Protein AF-A0AAN6FNF8-F1 (afdb_monomer_lite)

InterPro domains:
  IPR001138 Zn(2)Cys(6) fungal-type DNA-binding domain [PF00172] (5-30)
  IPR001138 Zn(2)Cys(6) fungal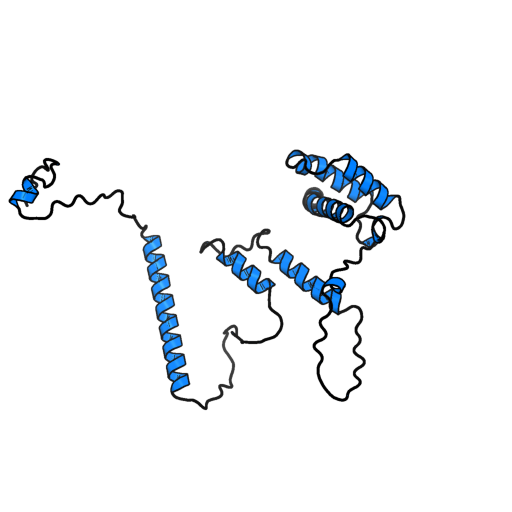-type DNA-binding domain [cd00067] (5-25)
  IPR036864 Zn(2)-C6 fungal-type DNA-binding domain superfamily [G3DSA:4.10.240.10] (4-72)

Organism: NCBI:txid329885

Structure (mmCIF, N/CA/C/O backbone):
data_AF-A0AAN6FNF8-F1
#
_entry.id   AF-A0AAN6FNF8-F1
#
loop_
_atom_site.group_PDB
_atom_site.id
_atom_site.type_symbol
_atom_site.label_atom_id
_atom_site.label_alt_id
_atom_site.label_comp_id
_atom_site.label_asym_id
_atom_site.label_entity_id
_atom_site.label_seq_id
_atom_site.pdbx_PDB_ins_code
_atom_site.Cartn_x
_atom_site.Cartn_y
_atom_site.Cartn_z
_atom_site.occupancy
_atom_site.B_iso_or_equiv
_atom_site.auth_seq_id
_atom_site.auth_comp_id
_atom_site.auth_asym_id
_atom_site.auth_atom_id
_atom_site.pdbx_PDB_model_num
ATOM 1 N N . MET A 1 1 ? -51.406 13.132 50.125 1.00 43.19 1 MET A N 1
ATOM 2 C CA . MET A 1 1 ? -50.358 14.121 49.795 1.00 43.19 1 MET A CA 1
ATOM 3 C C . MET A 1 1 ? -50.959 15.136 48.836 1.00 43.19 1 MET A C 1
ATOM 5 O O . MET A 1 1 ? -51.389 14.748 47.759 1.00 43.19 1 MET A O 1
ATOM 9 N N . LEU A 1 2 ? -51.102 16.390 49.269 1.00 46.59 2 LEU A N 1
ATOM 10 C CA . LEU A 1 2 ? -51.690 17.471 48.473 1.00 46.59 2 LEU A CA 1
ATOM 11 C C . LEU A 1 2 ? -50.734 17.831 47.329 1.00 46.59 2 LEU A C 1
ATOM 13 O O . LEU A 1 2 ? -49.692 18.436 47.562 1.00 46.59 2 LEU A O 1
ATOM 17 N N . ALA A 1 3 ? -51.076 17.451 46.098 1.00 53.19 3 ALA A N 1
ATOM 18 C CA . ALA A 1 3 ? -50.381 17.914 44.903 1.00 53.19 3 ALA A CA 1
ATOM 19 C C . ALA A 1 3 ? -50.733 19.393 44.663 1.00 53.19 3 ALA A C 1
ATOM 21 O O . ALA A 1 3 ? -51.650 19.722 43.910 1.00 53.19 3 ALA A O 1
ATOM 22 N N . GLY A 1 4 ? -50.045 20.293 45.371 1.00 66.81 4 GLY A N 1
ATOM 23 C CA . GLY A 1 4 ? -50.115 21.728 45.118 1.00 66.81 4 GLY A CA 1
ATOM 24 C C . GLY A 1 4 ? -49.615 22.032 43.706 1.00 66.81 4 GLY A C 1
ATOM 25 O O . GLY A 1 4 ? -48.577 21.524 43.283 1.00 66.81 4 GLY A O 1
ATOM 26 N N . LYS A 1 5 ? -50.365 22.838 42.949 1.00 75.06 5 LYS A N 1
ATOM 27 C CA . LYS A 1 5 ? -49.932 23.315 41.628 1.00 75.06 5 LYS A CA 1
ATOM 28 C C . LYS A 1 5 ? -48.663 24.155 41.796 1.00 75.06 5 LYS A C 1
ATOM 30 O O . LYS A 1 5 ? -48.636 25.068 42.617 1.00 75.06 5 LYS A O 1
ATOM 35 N N . CYS A 1 6 ? -47.621 23.839 41.027 1.00 83.69 6 CYS A N 1
ATOM 36 C CA . CYS A 1 6 ? -46.383 24.610 41.033 1.00 83.69 6 CYS A CA 1
ATOM 37 C C . CYS A 1 6 ? -46.581 25.929 40.271 1.00 83.69 6 CYS A C 1
ATOM 39 O O . CYS A 1 6 ? -46.940 25.923 39.094 1.00 83.69 6 CYS A O 1
ATOM 41 N N . ASP A 1 7 ? -46.325 27.044 40.949 1.00 85.31 7 ASP A N 1
ATOM 42 C CA . ASP A 1 7 ? -46.409 28.424 40.459 1.00 85.31 7 ASP A CA 1
ATOM 43 C C . ASP A 1 7 ? -45.142 28.891 39.717 1.00 85.31 7 ASP A C 1
ATOM 45 O O . ASP A 1 7 ? -45.102 30.008 39.212 1.00 85.31 7 ASP A O 1
ATOM 49 N N . LYS A 1 8 ? -44.131 28.018 39.586 1.00 79.25 8 LYS A N 1
ATOM 50 C CA . LYS A 1 8 ? -42.881 28.222 38.821 1.00 79.25 8 LYS A CA 1
ATOM 51 C C . LYS A 1 8 ? -42.008 29.409 39.270 1.00 79.25 8 LYS A C 1
ATOM 53 O O . LYS A 1 8 ? -41.027 29.715 38.597 1.00 79.25 8 LYS A O 1
ATOM 58 N N . LEU A 1 9 ? -42.318 30.039 40.400 1.00 80.56 9 LEU A N 1
ATOM 59 C CA . LEU A 1 9 ? -41.445 31.008 41.068 1.00 80.56 9 LEU A CA 1
ATOM 60 C C . LEU A 1 9 ? -40.325 30.274 41.833 1.00 80.56 9 LEU A C 1
ATOM 62 O O . LEU A 1 9 ? -40.459 29.083 42.127 1.00 80.56 9 LEU A O 1
ATOM 66 N N . GLN A 1 10 ? -39.211 30.955 42.132 1.00 79.62 10 GLN A N 1
ATOM 67 C CA . GLN A 1 10 ? -38.105 30.388 42.917 1.00 79.62 10 GLN A CA 1
ATOM 68 C C . GLN A 1 10 ? -37.884 31.162 44.230 1.00 79.62 10 GLN A C 1
ATOM 70 O O . GLN A 1 10 ? -37.436 32.308 44.162 1.00 79.62 10 GLN A O 1
ATOM 75 N N . PRO A 1 11 ? -38.144 30.547 45.408 1.00 81.88 11 PRO A N 1
ATOM 76 C CA . PRO A 1 11 ? -38.788 29.241 45.618 1.00 81.88 11 PRO A CA 1
ATOM 77 C C . PRO A 1 11 ? -40.288 29.262 45.272 1.00 81.88 11 PRO A C 1
ATOM 79 O O . PRO A 1 11 ? -40.934 30.305 45.290 1.00 81.88 11 PRO A O 1
ATOM 82 N N . CYS A 1 12 ? -40.851 28.096 44.953 1.00 88.50 12 CYS A N 1
ATOM 83 C CA . CYS A 1 12 ? -42.275 27.967 44.652 1.00 88.50 12 CYS A CA 1
ATOM 84 C C . CYS A 1 12 ? -43.113 28.227 45.917 1.00 88.50 12 CYS A C 1
ATOM 86 O O . CYS A 1 12 ? -42.728 27.778 46.999 1.00 88.50 12 CYS A O 1
ATOM 88 N N . GLY A 1 13 ? -44.283 28.868 45.825 1.00 84.81 13 GLY A N 1
ATOM 89 C CA . GLY A 1 13 ? -45.075 29.241 47.008 1.00 84.81 13 GLY A CA 1
ATOM 90 C C . GLY A 1 13 ? -45.604 28.048 47.818 1.00 84.81 13 GLY A C 1
ATOM 91 O O . GLY A 1 13 ? -46.003 28.193 48.973 1.00 84.81 13 GLY A O 1
ATOM 92 N N . SER A 1 14 ? -45.621 26.851 47.225 1.00 85.75 14 SER A N 1
ATOM 93 C CA . SER A 1 14 ? -45.910 25.596 47.941 1.00 85.75 14 SER A CA 1
ATOM 94 C C . SER A 1 14 ? -44.687 25.064 48.698 1.00 85.75 14 SER A C 1
ATOM 96 O O . SER A 1 14 ? -44.829 24.525 49.790 1.00 85.75 14 SER A O 1
ATOM 98 N N . CYS A 1 15 ? -43.496 25.230 48.124 1.00 89.38 15 CYS A N 1
ATOM 99 C CA . CYS A 1 15 ? -42.217 24.788 48.667 1.00 89.38 15 CYS A CA 1
ATOM 100 C C . CYS A 1 15 ? -41.814 25.654 49.868 1.00 89.38 15 CYS A C 1
ATOM 102 O O . CYS A 1 15 ? -41.390 25.131 50.895 1.00 89.38 15 CYS A O 1
ATOM 104 N N . ASP A 1 16 ? -42.039 26.965 49.746 1.00 86.62 16 ASP A N 1
ATOM 105 C CA . ASP A 1 16 ? -41.784 27.962 50.786 1.00 86.62 16 ASP A CA 1
ATOM 106 C C . ASP A 1 16 ? -42.668 27.730 52.023 1.00 86.62 16 ASP A C 1
ATOM 108 O O . ASP A 1 16 ? -42.175 27.572 53.136 1.00 86.62 16 ASP A O 1
ATOM 112 N N . ARG A 1 17 ? -43.981 27.539 51.819 1.00 85.88 17 ARG A N 1
ATOM 113 C CA . ARG A 1 17 ? -44.924 27.199 52.903 1.00 85.88 17 ARG A CA 1
ATOM 114 C C . ARG A 1 17 ? -44.636 25.860 53.580 1.00 85.88 17 ARG A C 1
ATOM 116 O O . ARG A 1 17 ? -44.995 25.680 54.739 1.00 85.88 17 ARG A O 1
ATOM 123 N N . ALA A 1 18 ? -44.032 24.921 52.859 1.00 85.56 18 ALA A N 1
ATOM 124 C CA . ALA A 1 18 ? -43.646 23.620 53.392 1.00 85.56 18 ALA A CA 1
ATOM 125 C C . ALA A 1 18 ? -42.244 23.622 54.033 1.00 85.56 18 ALA A C 1
ATOM 127 O O . ALA A 1 18 ? -41.853 22.605 54.600 1.00 85.56 18 ALA A O 1
ATOM 128 N N . GLY A 1 19 ? -41.490 24.726 53.948 1.00 85.81 19 GLY A N 1
ATOM 129 C CA . GLY A 1 19 ? -40.134 24.831 54.493 1.00 85.81 19 GLY A CA 1
ATOM 130 C C . GLY A 1 19 ? -39.127 23.863 53.859 1.00 85.81 19 GLY A C 1
ATOM 131 O O . GLY A 1 19 ? -38.132 23.518 54.493 1.00 85.81 19 GLY A O 1
ATOM 132 N N . VAL A 1 20 ? -39.383 23.388 52.634 1.00 85.88 20 VAL A N 1
ATOM 133 C CA . VAL A 1 20 ? -38.522 22.427 51.922 1.00 85.88 20 VAL A CA 1
ATOM 134 C C . VAL A 1 20 ? -37.775 23.101 50.767 1.00 85.88 20 VAL A C 1
ATOM 136 O O . VAL A 1 20 ? -38.319 23.998 50.118 1.00 85.88 20 VAL A O 1
ATOM 139 N N . PRO A 1 21 ? -36.539 22.668 50.453 1.00 83.06 21 PRO A N 1
ATOM 140 C CA . PRO A 1 21 ? -35.771 23.251 49.359 1.00 83.06 21 PRO A CA 1
ATOM 141 C C . PRO A 1 21 ? -36.458 23.011 48.003 1.00 83.06 21 PRO A C 1
ATOM 143 O O . PRO A 1 21 ? -36.720 21.877 47.601 1.00 83.06 21 PRO A O 1
ATOM 146 N N . CYS A 1 22 ? -36.730 24.099 47.277 1.00 85.56 22 CYS A N 1
ATOM 147 C CA . CYS A 1 22 ? -37.369 24.085 45.960 1.00 85.56 22 CYS A CA 1
ATOM 148 C C . CYS A 1 22 ? -36.353 23.750 44.851 1.00 85.56 22 CYS A C 1
ATOM 150 O O 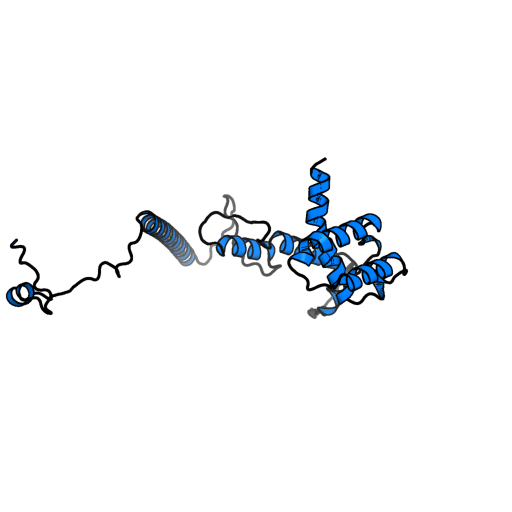. CYS A 1 22 ? -35.898 24.635 44.125 1.00 85.56 22 CYS A O 1
ATOM 152 N N . ILE A 1 23 ? -35.982 22.474 44.718 1.00 82.88 23 ILE A N 1
ATOM 153 C CA . ILE A 1 23 ? -35.000 22.018 43.723 1.00 82.88 23 ILE A CA 1
ATOM 154 C C . ILE A 1 23 ? -35.718 21.512 42.470 1.00 82.88 23 ILE A C 1
ATOM 156 O O . ILE A 1 23 ? -36.399 20.489 42.494 1.00 82.88 23 ILE A O 1
ATOM 160 N N . TYR A 1 24 ? -35.516 22.205 41.351 1.00 75.06 24 TYR A N 1
ATOM 161 C CA . TYR A 1 24 ? -35.841 21.672 40.031 1.00 75.06 24 TYR A CA 1
ATOM 162 C C . TYR A 1 24 ? -34.686 20.786 39.562 1.00 75.06 24 TYR A C 1
ATOM 164 O O . TYR A 1 24 ? -33.648 21.294 39.137 1.00 75.06 24 TYR A O 1
ATOM 172 N N . THR A 1 25 ? -34.846 19.463 39.640 1.00 71.75 25 THR A N 1
ATOM 173 C CA . THR A 1 25 ? -33.912 18.557 38.969 1.00 71.75 25 THR A CA 1
ATOM 174 C C . THR A 1 25 ? -34.166 18.626 37.469 1.00 71.75 25 THR A C 1
ATOM 176 O O . THR A 1 25 ? -35.241 18.293 36.962 1.00 71.75 25 THR A O 1
ATOM 179 N N . ASP A 1 26 ? -33.172 19.119 36.738 1.00 68.69 26 ASP A N 1
ATOM 180 C CA . ASP A 1 26 ? -33.198 19.111 35.287 1.00 68.69 26 ASP A CA 1
ATOM 181 C C . ASP A 1 26 ? -33.015 17.667 34.800 1.00 68.69 26 ASP A C 1
ATOM 183 O O . ASP A 1 26 ? -31.899 17.181 34.612 1.00 68.69 26 ASP A O 1
ATOM 187 N N . ARG A 1 27 ? -34.137 16.965 34.602 1.00 61.59 27 ARG A N 1
ATOM 188 C CA . ARG A 1 27 ? -34.175 15.585 34.090 1.00 61.59 27 ARG A CA 1
ATOM 189 C C . ARG A 1 27 ? -33.533 15.426 32.708 1.00 61.59 27 ARG A C 1
ATOM 191 O O . ARG A 1 27 ? -33.334 14.294 32.272 1.00 61.59 27 ARG A O 1
ATOM 198 N N . THR A 1 28 ? -33.223 16.520 32.004 1.00 62.66 28 THR A N 1
ATOM 199 C CA . THR A 1 28 ? -32.477 16.474 30.737 1.00 62.66 28 THR A CA 1
ATOM 200 C C . THR A 1 28 ? -30.961 16.399 30.945 1.00 62.66 28 THR A C 1
ATOM 202 O O . THR A 1 28 ? -30.254 15.926 30.058 1.00 62.66 28 THR A O 1
ATOM 205 N N . LYS A 1 29 ? -30.459 16.786 32.128 1.00 63.00 29 LYS A N 1
ATOM 206 C CA . LYS A 1 29 ? -29.037 16.691 32.509 1.00 63.00 29 LYS A CA 1
ATOM 207 C C . LYS A 1 29 ? -28.680 15.390 33.229 1.00 63.00 29 LYS A C 1
ATOM 209 O O . LYS A 1 29 ? -27.498 15.073 33.361 1.00 63.00 29 LYS A O 1
ATOM 214 N N . GLU A 1 30 ? -29.670 14.620 33.676 1.00 62.31 30 GLU A N 1
ATOM 215 C CA . GLU A 1 30 ? -29.449 13.282 34.226 1.00 62.31 30 GLU A CA 1
ATOM 216 C C . GLU A 1 30 ? -29.015 12.328 33.103 1.00 62.31 30 GLU A C 1
ATOM 218 O O . GLU A 1 30 ? -29.780 12.019 32.185 1.00 62.31 30 GLU A O 1
ATOM 223 N N . ARG A 1 31 ? -27.764 11.851 33.161 1.00 64.50 31 ARG A N 1
ATOM 224 C CA . ARG A 1 31 ? -27.273 10.814 32.246 1.00 64.50 31 ARG A CA 1
ATOM 225 C C . ARG A 1 31 ? -28.098 9.545 32.451 1.00 64.50 31 ARG A C 1
ATOM 227 O O . ARG A 1 31 ? -27.935 8.845 33.446 1.00 64.50 31 ARG A O 1
ATOM 234 N N . LYS A 1 32 ? -28.971 9.239 31.493 1.00 73.44 32 LYS A N 1
ATOM 235 C CA . LYS A 1 32 ? -29.696 7.967 31.450 1.00 73.44 32 LYS A CA 1
ATOM 236 C C . LYS A 1 32 ? -28.722 6.872 31.024 1.00 73.44 32 LYS A C 1
ATOM 238 O O . LYS A 1 32 ? -28.346 6.793 29.858 1.00 73.44 32 LYS A O 1
ATOM 243 N N . TYR A 1 33 ? -28.284 6.056 31.976 1.00 77.00 33 TYR A N 1
ATOM 244 C CA . TYR A 1 33 ? -27.507 4.858 31.679 1.00 77.00 33 TYR A CA 1
ATOM 245 C C . TYR A 1 33 ? -28.462 3.722 31.309 1.00 77.00 33 TYR A C 1
ATOM 247 O O . TYR A 1 33 ? -29.413 3.444 32.036 1.00 77.00 33 TYR A O 1
ATOM 255 N N . ASN A 1 34 ? -28.219 3.072 30.170 1.00 81.50 34 ASN A N 1
ATOM 256 C CA . ASN A 1 34 ? -28.980 1.889 29.770 1.00 81.50 34 ASN A CA 1
ATOM 257 C C . ASN A 1 34 ? -28.677 0.718 30.716 1.00 81.50 34 ASN A C 1
ATOM 259 O O . ASN A 1 34 ? -27.535 0.573 31.159 1.00 81.50 34 ASN A O 1
ATOM 263 N N . ALA A 1 35 ? -29.671 -0.137 30.970 1.00 82.25 35 ALA A N 1
ATOM 264 C CA . ALA A 1 35 ? -29.539 -1.308 31.841 1.00 82.25 35 ALA A CA 1
ATOM 265 C C . ALA A 1 35 ? -28.337 -2.189 31.452 1.00 82.25 35 ALA A C 1
ATOM 267 O O . ALA A 1 35 ? -27.519 -2.517 32.306 1.00 82.25 35 ALA A O 1
ATOM 268 N N . ASP A 1 36 ? -28.128 -2.428 30.154 1.00 80.50 36 ASP A N 1
ATOM 269 C CA . ASP A 1 36 ? -26.988 -3.206 29.655 1.00 80.50 36 ASP A CA 1
ATOM 270 C C . ASP A 1 36 ? -25.627 -2.588 30.013 1.00 80.50 36 ASP A C 1
ATOM 272 O O . ASP A 1 36 ? -24.627 -3.290 30.151 1.00 80.50 36 ASP A O 1
ATOM 276 N N . HIS A 1 37 ? -25.540 -1.255 30.106 1.00 82.69 37 HIS A N 1
ATOM 277 C CA . HIS A 1 37 ? -24.300 -0.584 30.497 1.00 82.69 37 HIS A CA 1
ATOM 278 C C . HIS A 1 37 ? -24.005 -0.807 31.979 1.00 82.69 37 HIS A C 1
ATOM 280 O O . HIS A 1 37 ? -22.857 -1.074 32.333 1.00 82.69 37 HIS A O 1
ATOM 286 N N . VAL A 1 38 ? -25.039 -0.749 32.820 1.00 89.69 38 VAL A N 1
ATOM 287 C CA . VAL A 1 38 ? -24.929 -1.033 34.253 1.00 89.69 38 VAL A CA 1
ATOM 288 C C . VAL A 1 38 ? -24.545 -2.496 34.470 1.00 89.69 38 VAL A C 1
ATOM 290 O O . VAL A 1 38 ? -23.568 -2.764 35.161 1.00 89.69 38 VAL A O 1
ATOM 293 N N . GLU A 1 39 ? -25.199 -3.434 33.783 1.00 90.00 39 GLU A N 1
ATOM 294 C CA . GLU A 1 39 ? -24.885 -4.865 33.875 1.00 90.00 39 GLU A CA 1
ATOM 295 C C . GLU A 1 39 ? -23.438 -5.173 33.448 1.00 90.00 39 GLU A C 1
ATOM 297 O O . GLU A 1 39 ? -22.723 -5.933 34.110 1.00 90.00 39 GLU A O 1
ATOM 302 N N . ARG A 1 40 ? -22.950 -4.536 32.372 1.00 89.50 40 ARG A N 1
ATOM 303 C CA . ARG A 1 40 ? -21.543 -4.662 31.955 1.00 89.50 40 ARG A CA 1
ATOM 304 C C . ARG A 1 40 ? -20.578 -4.138 33.015 1.00 89.50 40 ARG A C 1
ATOM 306 O O . ARG A 1 40 ? -19.558 -4.782 33.270 1.00 89.50 40 ARG A O 1
ATOM 313 N N . LEU A 1 41 ? -20.875 -2.991 33.624 1.00 89.62 41 LEU A N 1
ATOM 314 C CA . LEU A 1 41 ? -20.047 -2.431 34.693 1.00 89.62 41 LEU A CA 1
ATOM 315 C C . LEU A 1 41 ? -20.031 -3.348 35.919 1.00 89.62 41 LEU A C 1
ATOM 317 O O . LEU A 1 41 ? -18.953 -3.650 36.427 1.00 89.62 41 LEU A O 1
ATOM 321 N N . GLU A 1 42 ? -21.183 -3.868 36.336 1.00 94.19 42 GLU A N 1
ATOM 322 C CA . GLU A 1 42 ? -21.276 -4.821 37.445 1.00 94.19 42 GLU A CA 1
ATOM 323 C C . GLU A 1 42 ? -20.466 -6.093 37.180 1.00 94.19 42 GLU A C 1
ATOM 325 O O . GLU A 1 42 ? -19.715 -6.551 38.044 1.00 94.19 42 GLU A O 1
ATOM 330 N N . LYS A 1 43 ? -20.549 -6.650 35.966 1.00 91.88 43 LYS A N 1
ATOM 331 C CA . LYS A 1 43 ? -19.768 -7.833 35.583 1.00 91.88 43 LYS A CA 1
ATOM 332 C C . LYS A 1 43 ? -18.263 -7.566 35.643 1.00 91.88 43 LYS A C 1
ATOM 334 O O . LYS A 1 43 ? -17.508 -8.410 36.130 1.00 91.88 43 LYS A O 1
ATOM 339 N N . ARG A 1 44 ? -17.823 -6.393 35.176 1.00 90.81 44 ARG A N 1
ATOM 340 C CA . ARG A 1 44 ? -16.414 -5.975 35.230 1.00 90.81 44 ARG A CA 1
ATOM 341 C C . ARG A 1 44 ? -15.928 -5.791 36.662 1.00 90.81 44 ARG A C 1
ATOM 343 O O . ARG A 1 44 ? -14.821 -6.226 36.966 1.00 90.81 44 ARG A O 1
ATOM 350 N N . ILE A 1 45 ? -16.749 -5.203 37.532 1.00 95.38 45 ILE A N 1
ATOM 351 C CA . ILE A 1 45 ? -16.435 -5.045 38.957 1.00 95.38 45 ILE A CA 1
ATOM 352 C C . ILE A 1 45 ? -16.258 -6.418 39.607 1.00 95.38 45 ILE A C 1
ATOM 354 O O . ILE A 1 45 ? -15.196 -6.676 40.166 1.00 95.38 45 ILE A O 1
ATOM 358 N N . ARG A 1 46 ? -17.205 -7.347 39.416 1.00 92.94 46 ARG A N 1
ATOM 359 C CA . ARG A 1 46 ? -17.091 -8.717 39.955 1.00 92.94 46 ARG A CA 1
ATOM 360 C C . ARG A 1 46 ? -15.815 -9.420 39.490 1.00 92.94 46 ARG A C 1
ATOM 362 O O . ARG A 1 46 ? -15.147 -10.088 40.276 1.00 92.94 46 ARG A O 1
ATOM 369 N N . GLN A 1 47 ? -15.448 -9.266 38.217 1.00 91.06 47 GLN A N 1
ATOM 370 C CA . GLN A 1 47 ? -14.224 -9.864 37.686 1.00 91.06 47 GLN A CA 1
ATOM 371 C C . GLN A 1 47 ? -12.959 -9.220 38.274 1.00 91.06 47 GLN A C 1
ATOM 373 O O . GLN A 1 47 ? -11.995 -9.926 38.573 1.00 91.06 47 GLN A O 1
ATOM 378 N N . ALA A 1 48 ? -12.948 -7.896 38.438 1.00 89.94 48 ALA A N 1
ATOM 379 C CA . ALA A 1 48 ? -11.826 -7.174 39.028 1.00 89.94 48 ALA A CA 1
ATOM 380 C C . ALA A 1 48 ? -11.647 -7.526 40.512 1.00 89.94 48 ALA A C 1
ATOM 382 O O . ALA A 1 48 ? -10.530 -7.799 40.943 1.00 89.94 48 ALA A O 1
ATOM 383 N N . GLU A 1 49 ? -12.739 -7.603 41.271 1.00 94.50 49 GLU A N 1
ATOM 384 C CA . GLU A 1 49 ? -12.738 -8.016 42.676 1.00 94.50 49 GLU A CA 1
ATOM 385 C C . GLU A 1 49 ? -12.242 -9.456 42.841 1.00 94.50 49 GLU A C 1
ATOM 387 O O . GLU A 1 49 ? -11.407 -9.720 43.706 1.00 94.50 49 GLU A O 1
ATOM 392 N N . ALA A 1 50 ? -12.667 -10.375 41.968 1.00 91.50 50 ALA A N 1
ATOM 393 C CA . ALA A 1 50 ? -12.186 -11.755 41.979 1.00 91.50 50 ALA A CA 1
ATOM 394 C C . ALA A 1 50 ? -10.670 -11.848 41.728 1.00 91.50 50 ALA A C 1
ATOM 396 O O . ALA A 1 50 ? -9.978 -12.580 42.435 1.00 91.50 50 ALA A O 1
ATOM 397 N N . ARG A 1 51 ? -10.140 -11.075 40.767 1.00 89.44 51 ARG A N 1
ATOM 398 C CA . ARG A 1 51 ? -8.692 -11.017 40.494 1.00 89.44 51 ARG A CA 1
ATOM 399 C C . ARG A 1 51 ? -7.909 -10.370 41.632 1.00 89.44 51 ARG A C 1
ATOM 401 O O . ARG A 1 51 ? -6.846 -10.861 41.996 1.00 89.44 51 ARG A O 1
ATOM 408 N N . ASN A 1 52 ? -8.422 -9.286 42.210 1.00 91.62 52 ASN A N 1
ATOM 409 C CA . ASN A 1 52 ? -7.784 -8.654 43.364 1.00 91.62 52 ASN A CA 1
ATOM 410 C C . ASN A 1 52 ? -7.725 -9.613 44.549 1.00 91.62 52 ASN A C 1
ATOM 412 O O . ASN A 1 52 ? -6.692 -9.697 45.207 1.00 91.62 52 ASN A O 1
ATOM 416 N N . LYS A 1 53 ? -8.794 -10.379 44.786 1.00 92.75 53 LYS A N 1
ATOM 417 C CA . LYS A 1 53 ? -8.812 -11.403 45.828 1.00 92.75 53 LYS A CA 1
ATOM 418 C C . LYS A 1 53 ? -7.785 -12.504 45.556 1.00 92.75 53 LYS A C 1
ATOM 420 O O . LYS A 1 53 ? -6.990 -12.804 46.437 1.00 92.75 53 LYS A O 1
ATOM 425 N N . SER A 1 54 ? -7.729 -13.043 44.336 1.00 87.62 54 SER A N 1
ATOM 426 C CA . SER A 1 54 ? -6.763 -14.100 44.007 1.00 87.62 54 SER A CA 1
ATOM 427 C C . SER A 1 54 ? -5.312 -13.635 44.138 1.00 87.62 54 SER A C 1
ATOM 429 O O . SER A 1 54 ? -4.483 -14.368 44.671 1.00 87.62 54 SER A O 1
ATOM 431 N N . LEU A 1 55 ? -5.012 -12.409 43.696 1.00 87.69 55 LEU A N 1
ATOM 432 C CA . LEU A 1 55 ? -3.681 -11.814 43.830 1.00 87.69 55 LEU A CA 1
ATOM 433 C C . LEU A 1 55 ? -3.342 -11.515 45.295 1.00 87.69 55 LEU A C 1
ATOM 435 O O . LEU A 1 55 ? -2.216 -11.755 45.719 1.00 87.69 55 LEU A O 1
ATOM 439 N N . ALA A 1 56 ? -4.300 -11.040 46.093 1.00 89.94 56 ALA A N 1
ATOM 440 C CA . ALA A 1 56 ? -4.103 -10.839 47.527 1.00 89.94 56 ALA A CA 1
ATOM 441 C C . ALA A 1 56 ? -3.825 -12.164 48.259 1.00 89.94 56 ALA A C 1
ATOM 443 O O . ALA A 1 56 ? -2.951 -12.210 49.130 1.00 89.94 56 ALA A O 1
ATOM 444 N N . ASP A 1 57 ? -4.499 -13.248 47.869 1.00 85.75 57 ASP A N 1
ATOM 445 C CA . ASP A 1 57 ? -4.273 -14.594 48.404 1.00 85.75 57 ASP A CA 1
ATOM 446 C C . ASP A 1 57 ? -2.911 -15.160 47.962 1.00 85.75 57 ASP A C 1
ATOM 448 O O . ASP A 1 57 ? -2.236 -15.860 48.716 1.00 85.75 57 ASP A O 1
ATOM 452 N N . GLU A 1 58 ? -2.470 -14.871 46.737 1.00 83.12 58 GLU A N 1
ATOM 453 C CA . GLU A 1 58 ? -1.146 -15.244 46.225 1.00 83.12 58 GLU A CA 1
ATOM 454 C C . GLU A 1 58 ? -0.020 -14.478 46.931 1.00 83.12 58 GLU A C 1
ATOM 456 O O . GLU A 1 58 ? 0.926 -15.090 47.423 1.00 83.12 58 GLU A O 1
ATOM 461 N N . VAL A 1 59 ? -0.161 -13.159 47.085 1.00 87.12 59 VAL A N 1
ATOM 462 C CA . VAL A 1 59 ? 0.798 -12.314 47.815 1.00 87.12 59 VAL A CA 1
ATOM 463 C C . VAL A 1 59 ? 0.869 -12.710 49.289 1.00 87.12 59 VAL A C 1
ATOM 465 O O . VAL A 1 59 ? 1.962 -12.769 49.851 1.00 87.12 59 VAL A O 1
ATOM 468 N N . SER A 1 60 ? -0.264 -13.023 49.923 1.00 84.50 60 SER A N 1
ATOM 469 C CA . SER A 1 60 ? -0.292 -13.517 51.307 1.00 84.50 60 SER A CA 1
ATOM 470 C C . SER A 1 60 ? 0.444 -14.852 51.449 1.00 84.50 60 SER A C 1
ATOM 472 O O . SER A 1 60 ? 1.225 -15.022 52.382 1.00 84.50 60 SER A O 1
ATOM 474 N N . ARG A 1 61 ? 0.264 -15.776 50.495 1.00 79.38 61 ARG A N 1
ATOM 475 C CA . ARG A 1 61 ? 0.974 -17.067 50.473 1.00 79.38 61 ARG A CA 1
ATOM 476 C C . ARG A 1 61 ? 2.475 -16.909 50.234 1.00 79.38 61 ARG A C 1
ATOM 478 O O . ARG A 1 61 ? 3.257 -17.548 50.929 1.00 79.38 61 ARG A O 1
ATOM 485 N N . ALA A 1 62 ? 2.879 -16.028 49.319 1.00 74.25 62 ALA A N 1
ATOM 486 C CA . ALA A 1 62 ? 4.288 -15.735 49.056 1.00 74.25 62 ALA A CA 1
ATOM 487 C C . ALA A 1 62 ? 4.976 -15.063 50.257 1.00 74.25 62 ALA A C 1
ATOM 489 O O . ALA A 1 62 ? 6.119 -15.372 50.575 1.00 74.25 62 ALA A O 1
ATOM 490 N N . ARG A 1 63 ? 4.270 -14.181 50.977 1.00 77.94 63 ARG A N 1
ATOM 491 C CA . ARG A 1 63 ? 4.784 -13.555 52.208 1.00 77.94 63 ARG A CA 1
ATOM 492 C C . ARG A 1 63 ? 4.896 -14.528 53.380 1.00 77.94 63 ARG A C 1
ATOM 494 O O . ARG A 1 63 ? 5.751 -14.329 54.234 1.00 77.94 63 ARG A O 1
ATOM 501 N N . ALA A 1 64 ? 4.050 -15.557 53.430 1.00 75.75 64 ALA A N 1
ATOM 502 C CA . ALA A 1 64 ? 4.091 -16.579 54.473 1.00 75.75 64 ALA A CA 1
ATOM 503 C C . ALA A 1 64 ? 5.217 -17.612 54.276 1.00 75.75 64 ALA A C 1
ATOM 505 O O . ALA A 1 64 ? 5.535 -18.327 55.223 1.00 75.75 64 ALA A O 1
ATOM 506 N N . ASN A 1 65 ? 5.819 -17.706 53.083 1.00 65.56 65 ASN A N 1
ATOM 507 C CA . ASN A 1 65 ? 6.868 -18.685 52.797 1.00 65.56 65 ASN A CA 1
ATOM 508 C C . ASN A 1 65 ? 7.988 -18.090 51.912 1.00 65.56 65 ASN A C 1
ATOM 510 O O . ASN A 1 65 ? 7.944 -18.244 50.690 1.00 65.56 65 ASN A O 1
ATOM 514 N N . PRO A 1 66 ? 8.983 -17.397 52.502 1.00 58.09 66 PRO A N 1
ATOM 515 C CA . PRO A 1 66 ? 10.002 -16.661 51.749 1.00 58.09 66 PRO A CA 1
ATOM 516 C C . PRO A 1 66 ? 11.041 -17.538 51.019 1.00 58.09 66 PRO A C 1
ATOM 518 O O . PRO A 1 66 ? 11.733 -17.012 50.153 1.00 58.09 66 PRO A O 1
ATOM 521 N N . ASP A 1 67 ? 11.116 -18.848 51.300 1.00 56.22 67 ASP A N 1
ATOM 522 C CA . ASP A 1 67 ? 12.140 -19.758 50.741 1.00 56.22 67 ASP A CA 1
ATOM 523 C C . ASP A 1 67 ? 11.589 -20.878 49.831 1.00 56.22 67 ASP A C 1
ATOM 525 O O . ASP A 1 67 ? 12.336 -21.744 49.366 1.00 56.22 67 ASP A O 1
ATOM 529 N N . ALA A 1 68 ? 10.289 -20.891 49.520 1.00 49.34 68 ALA A N 1
ATOM 530 C CA . ALA A 1 68 ? 9.720 -21.911 48.638 1.00 49.34 68 ALA A CA 1
ATOM 531 C C . ALA A 1 68 ? 9.860 -21.530 47.158 1.00 49.34 68 ALA A C 1
ATOM 533 O O . ALA A 1 68 ? 8.995 -20.882 46.571 1.00 49.34 68 ALA A O 1
ATOM 534 N N . VAL A 1 69 ? 10.941 -21.998 46.535 1.00 57.25 69 VAL A N 1
ATOM 535 C CA . VAL A 1 69 ? 11.072 -22.093 45.074 1.00 57.25 69 VAL A CA 1
ATOM 536 C C . VAL A 1 69 ? 9.938 -22.980 44.532 1.00 57.25 69 VAL A C 1
ATOM 538 O O . VAL A 1 69 ? 9.909 -24.171 44.853 1.00 57.25 69 VAL A O 1
ATOM 541 N N . PRO A 1 70 ? 9.012 -22.485 43.689 1.00 45.28 70 PRO A N 1
ATOM 542 C CA . PRO A 1 70 ? 7.973 -23.336 43.137 1.00 45.28 70 PRO A CA 1
ATOM 543 C C . PRO A 1 70 ? 8.492 -24.016 41.868 1.00 45.28 70 PRO A C 1
ATOM 545 O O . PRO A 1 70 ? 8.526 -23.431 40.787 1.00 45.28 70 PRO A O 1
ATOM 548 N N . SER A 1 71 ? 8.885 -25.282 42.008 1.00 47.28 71 SER A N 1
ATOM 549 C CA . SER A 1 71 ? 8.967 -26.237 40.901 1.00 47.28 71 SER A CA 1
ATOM 550 C C . SER A 1 71 ? 7.769 -27.177 40.965 1.00 47.28 71 SER A C 1
ATOM 552 O O . SER A 1 71 ? 7.757 -28.093 41.781 1.00 47.28 71 SER A O 1
ATOM 554 N N . SER A 1 72 ? 6.769 -26.956 40.109 1.00 38.50 72 SER A N 1
ATOM 555 C CA . SER A 1 72 ? 6.132 -28.000 39.286 1.00 38.50 72 SER A CA 1
ATOM 556 C C . SER A 1 72 ? 4.969 -27.428 38.479 1.00 38.50 72 SER A C 1
ATOM 558 O O . SER A 1 72 ? 4.058 -26.789 38.999 1.00 38.50 72 SER A O 1
ATOM 560 N N . LEU A 1 73 ? 5.060 -27.672 37.178 1.00 51.12 73 LEU A N 1
ATOM 561 C CA . LEU A 1 73 ? 4.125 -27.342 36.113 1.00 51.12 73 LEU A CA 1
ATOM 562 C C . LEU A 1 73 ? 3.055 -28.440 36.018 1.00 51.12 73 LEU A C 1
ATOM 564 O O . LEU A 1 73 ? 3.409 -29.614 36.091 1.00 51.12 73 LEU A O 1
ATOM 568 N N . ASN A 1 74 ? 1.788 -28.062 35.815 1.00 42.19 74 ASN A N 1
ATOM 569 C CA . ASN A 1 74 ? 0.912 -28.573 34.743 1.00 42.19 74 ASN A CA 1
ATOM 570 C C . ASN A 1 74 ? -0.532 -28.075 34.936 1.00 42.19 74 ASN A C 1
ATOM 572 O O . ASN A 1 74 ? -1.190 -28.429 35.911 1.00 42.19 74 ASN A O 1
ATOM 576 N N . GLY A 1 75 ? -1.014 -27.268 33.982 1.00 33.38 75 GLY A N 1
ATOM 577 C CA . GLY A 1 75 ? -2.402 -26.797 33.907 1.00 33.38 75 GLY A CA 1
ATOM 578 C C . GLY A 1 75 ? -2.551 -25.373 33.356 1.00 33.38 75 GLY A C 1
ATOM 579 O O . GLY A 1 75 ? -2.811 -24.450 34.118 1.00 33.38 75 GLY A O 1
ATOM 580 N N . ASP A 1 76 ? -2.349 -25.209 32.043 1.00 42.00 76 ASP A N 1
ATOM 581 C CA . ASP A 1 76 ? -2.891 -24.151 31.165 1.00 42.00 76 ASP A CA 1
ATOM 582 C C . ASP A 1 76 ? -2.971 -22.705 31.684 1.00 42.00 76 ASP A C 1
ATOM 584 O O . ASP A 1 76 ? -4.010 -22.044 31.620 1.00 42.00 76 ASP A O 1
ATOM 588 N N . GLN A 1 77 ? -1.834 -22.150 32.108 1.00 38.66 77 GLN A N 1
ATOM 589 C CA . GLN A 1 77 ? -1.679 -20.704 32.259 1.00 38.66 77 GLN A CA 1
ATOM 590 C C . GLN A 1 77 ? -0.484 -20.202 31.449 1.00 38.66 77 GLN A C 1
ATOM 592 O O . GLN A 1 77 ? 0.677 -20.506 31.716 1.00 38.66 77 GLN A O 1
ATOM 597 N N . LYS A 1 78 ? -0.826 -19.423 30.419 1.00 38.38 78 LYS A N 1
ATOM 598 C CA . LYS A 1 78 ? 0.055 -18.623 29.567 1.00 38.38 78 LYS A CA 1
ATOM 599 C C . LYS A 1 78 ? 1.028 -17.819 30.450 1.00 38.38 78 LYS A C 1
ATOM 601 O O . LYS A 1 78 ? 0.565 -16.970 31.213 1.00 38.38 78 LYS A O 1
ATOM 606 N N . PRO A 1 79 ? 2.347 -18.066 30.391 1.00 38.16 79 PRO A N 1
ATOM 607 C CA . PRO A 1 79 ? 3.258 -17.492 31.364 1.00 38.16 79 PRO A CA 1
ATOM 608 C C . PRO A 1 79 ? 3.565 -16.031 31.031 1.00 38.16 79 PRO A C 1
ATOM 610 O O . PRO A 1 79 ? 4.173 -15.714 30.010 1.00 38.16 79 PRO A O 1
ATOM 613 N N . LEU A 1 80 ? 3.203 -15.151 31.965 1.00 44.88 80 LEU A N 1
ATOM 614 C CA . LEU A 1 80 ? 3.933 -13.919 32.240 1.00 44.88 80 LEU A CA 1
ATOM 615 C C . LEU A 1 80 ? 5.353 -14.315 32.671 1.00 44.88 80 LEU A C 1
ATOM 617 O O . LEU A 1 80 ? 5.589 -14.665 33.825 1.00 44.88 80 LEU A O 1
ATOM 621 N N . ARG A 1 81 ? 6.308 -14.292 31.739 1.00 34.41 81 ARG A N 1
ATOM 622 C CA . ARG A 1 81 ? 7.734 -14.253 32.074 1.00 34.41 81 ARG A CA 1
ATOM 623 C C . ARG A 1 81 ? 8.255 -12.855 31.802 1.00 34.41 81 ARG A C 1
ATOM 625 O O . ARG A 1 81 ? 8.273 -12.405 30.661 1.00 34.41 81 ARG A O 1
ATOM 632 N N . ALA A 1 82 ? 8.739 -12.212 32.859 1.00 44.12 82 ALA A N 1
ATOM 633 C CA . ALA A 1 82 ? 9.785 -11.216 32.738 1.00 44.12 82 ALA A CA 1
ATOM 634 C C . ALA A 1 82 ? 10.985 -11.892 32.053 1.00 44.12 82 ALA A C 1
ATOM 636 O O . ALA A 1 82 ? 11.717 -12.660 32.673 1.00 44.12 82 ALA A O 1
ATOM 637 N N . HIS A 1 83 ? 11.129 -11.660 30.751 1.00 37.38 83 HIS A N 1
ATOM 638 C CA . HIS A 1 83 ? 12.267 -12.093 29.952 1.00 37.38 83 HIS A CA 1
ATOM 639 C C . HIS A 1 83 ? 12.743 -10.897 29.143 1.00 37.38 83 HIS A C 1
ATOM 641 O O . HIS A 1 83 ? 12.113 -10.477 28.177 1.00 37.38 83 HIS A O 1
ATOM 647 N N . ALA A 1 84 ? 13.889 -10.348 29.530 1.00 47.12 84 ALA A N 1
ATOM 648 C CA . ALA A 1 84 ? 14.692 -9.571 28.608 1.00 47.12 84 ALA A CA 1
ATOM 649 C C . ALA A 1 84 ? 15.161 -10.517 27.490 1.00 47.12 84 ALA A C 1
ATOM 651 O O . ALA A 1 84 ? 16.124 -11.251 27.699 1.00 47.12 84 ALA A O 1
ATOM 652 N N . LYS A 1 85 ? 14.449 -10.554 26.352 1.00 45.88 85 LYS A N 1
ATOM 653 C CA . LYS A 1 85 ? 14.922 -10.993 25.020 1.00 45.88 85 LYS A CA 1
ATOM 654 C C . LYS A 1 85 ? 13.764 -10.959 24.012 1.00 45.88 85 LYS A C 1
ATOM 656 O O . LYS A 1 85 ? 12.843 -11.757 24.103 1.00 45.88 85 LYS A O 1
ATOM 661 N N . THR A 1 86 ? 13.884 -10.028 23.064 1.00 47.19 86 THR A N 1
ATOM 662 C CA . THR A 1 86 ? 13.081 -9.866 21.838 1.00 47.19 86 THR A CA 1
ATOM 663 C C . THR A 1 86 ? 11.593 -9.584 22.078 1.00 47.19 86 THR A C 1
ATOM 665 O O . THR A 1 86 ? 10.793 -10.497 22.234 1.00 47.19 86 THR A O 1
ATOM 668 N N . GLN A 1 87 ? 11.230 -8.295 22.085 1.00 57.38 87 GLN A N 1
ATOM 669 C CA . GLN A 1 87 ? 9.842 -7.822 22.035 1.00 57.38 87 GLN A CA 1
ATOM 670 C C . GLN A 1 87 ? 9.058 -8.577 20.955 1.00 57.38 87 GLN A C 1
ATOM 672 O O . GLN A 1 87 ? 9.404 -8.509 19.774 1.00 57.38 87 GLN A O 1
ATOM 677 N N . ASP A 1 88 ? 7.993 -9.272 21.356 1.00 75.81 88 ASP A N 1
ATOM 678 C CA . ASP A 1 88 ? 6.968 -9.774 20.442 1.00 75.81 88 ASP A CA 1
ATOM 679 C C . ASP A 1 88 ? 6.120 -8.584 19.963 1.00 75.81 88 ASP A C 1
ATOM 681 O O . ASP A 1 88 ? 4.991 -8.360 20.401 1.00 75.81 88 ASP A O 1
ATOM 685 N N . ALA A 1 89 ? 6.722 -7.759 19.102 1.00 80.00 89 ALA A N 1
ATOM 686 C CA . ALA A 1 89 ? 6.122 -6.538 18.573 1.00 80.00 89 ALA A CA 1
ATOM 687 C C . ALA A 1 89 ? 4.814 -6.823 17.811 1.00 80.00 89 ALA A C 1
ATOM 689 O O . ALA A 1 89 ? 3.900 -6.001 17.818 1.00 80.00 89 ALA A O 1
ATOM 690 N N . VAL A 1 90 ? 4.696 -8.007 17.199 1.00 81.75 90 VAL A N 1
ATOM 691 C CA . VAL A 1 90 ? 3.467 -8.470 16.537 1.00 81.75 90 VAL A CA 1
ATOM 692 C C . VAL A 1 90 ? 2.362 -8.687 17.571 1.00 81.75 90 VAL A C 1
ATOM 694 O O . VAL A 1 90 ? 1.239 -8.221 17.373 1.00 81.75 90 VAL A O 1
ATOM 697 N N . GLY A 1 91 ? 2.682 -9.322 18.702 1.00 82.25 91 GLY A N 1
ATOM 698 C CA . GLY A 1 91 ? 1.772 -9.476 19.835 1.00 82.25 91 GLY A CA 1
ATOM 699 C C . GLY A 1 91 ? 1.324 -8.140 20.440 1.00 82.25 91 GLY A C 1
ATOM 700 O O . GLY A 1 91 ? 0.138 -7.969 20.730 1.00 82.25 91 GLY A O 1
ATOM 701 N N . GLU A 1 92 ? 2.231 -7.167 20.573 1.00 82.50 92 GLU A N 1
ATOM 702 C CA . GLU A 1 92 ? 1.903 -5.812 21.046 1.00 82.50 92 GLU A CA 1
ATOM 703 C C . GLU A 1 92 ? 0.960 -5.079 20.077 1.00 82.50 92 GLU A C 1
ATOM 705 O O . GLU A 1 92 ? -0.056 -4.528 20.505 1.00 82.50 92 GLU A O 1
ATOM 710 N N . ILE A 1 93 ? 1.235 -5.125 18.769 1.00 81.12 93 ILE A N 1
ATOM 711 C CA . ILE A 1 93 ? 0.386 -4.509 17.736 1.00 81.12 93 ILE A CA 1
ATOM 712 C C . ILE A 1 93 ? -0.974 -5.206 17.666 1.00 81.12 93 ILE A C 1
ATOM 714 O O . ILE A 1 93 ? -2.001 -4.535 17.594 1.00 81.12 93 ILE A O 1
ATOM 718 N N . SER A 1 94 ? -1.012 -6.536 17.780 1.00 81.00 94 SER A N 1
ATOM 719 C CA . SER A 1 94 ? -2.260 -7.296 17.863 1.00 81.00 94 SER A CA 1
ATOM 720 C C . SER A 1 94 ? -3.077 -6.911 19.096 1.00 81.00 94 SER A C 1
ATOM 722 O O . SER A 1 94 ? -4.295 -6.764 18.997 1.00 81.00 94 SER A O 1
ATOM 724 N N . TYR A 1 95 ? -2.435 -6.738 20.251 1.00 83.00 95 TYR A N 1
ATOM 725 C CA . TYR A 1 95 ? -3.103 -6.317 21.480 1.00 83.00 95 TYR A CA 1
ATOM 726 C C . TYR A 1 95 ? -3.653 -4.891 21.362 1.00 83.00 95 TYR A C 1
ATOM 728 O O . TYR A 1 95 ? -4.797 -4.637 21.741 1.00 83.00 95 TYR A O 1
ATOM 736 N N . LEU A 1 96 ? -2.870 -3.961 20.809 1.00 81.62 96 LEU A N 1
ATOM 737 C CA . LEU A 1 96 ? -3.309 -2.587 20.572 1.00 81.62 96 LEU A CA 1
ATOM 738 C C . LEU A 1 96 ? -4.460 -2.533 19.567 1.00 81.62 96 LEU A C 1
ATOM 740 O O . LEU A 1 96 ? -5.451 -1.863 19.835 1.00 81.62 96 LEU A O 1
ATOM 744 N N . ALA A 1 97 ? -4.378 -3.272 18.460 1.00 79.44 97 ALA A N 1
ATOM 745 C CA . ALA A 1 97 ? -5.427 -3.312 17.446 1.00 79.44 97 ALA A CA 1
ATOM 746 C C . ALA A 1 97 ? -6.760 -3.836 18.006 1.00 79.44 97 ALA A C 1
ATOM 748 O O . ALA A 1 97 ? -7.812 -3.271 17.714 1.00 79.44 97 ALA A O 1
ATOM 749 N N . ILE A 1 98 ? -6.718 -4.867 18.857 1.00 75.81 98 ILE A N 1
ATOM 750 C CA . ILE A 1 98 ? -7.912 -5.422 19.513 1.00 75.81 98 ILE A CA 1
ATOM 751 C C . ILE A 1 98 ? -8.508 -4.433 20.524 1.00 75.81 98 ILE A C 1
ATOM 753 O O . ILE A 1 98 ? -9.727 -4.320 20.626 1.00 75.81 98 ILE A O 1
ATOM 757 N N . ASN A 1 99 ? -7.672 -3.703 21.265 1.00 74.88 99 ASN A N 1
ATOM 758 C CA . ASN A 1 99 ? -8.142 -2.843 22.354 1.00 74.88 99 ASN A CA 1
ATOM 759 C C . ASN A 1 99 ? -8.438 -1.395 21.935 1.00 74.88 99 ASN A C 1
ATOM 761 O O . ASN A 1 99 ? -9.172 -0.702 22.640 1.00 74.88 99 ASN A O 1
ATOM 765 N N . ALA A 1 100 ? -7.914 -0.928 20.799 1.00 70.50 100 ALA A N 1
ATOM 766 C CA . ALA A 1 100 ? -8.140 0.427 20.296 1.00 70.50 100 ALA A CA 1
ATOM 767 C C . ALA A 1 100 ? -9.584 0.656 19.811 1.00 70.50 100 ALA A C 1
ATOM 769 O O . ALA A 1 100 ? -10.093 1.770 19.917 1.00 70.50 100 ALA A O 1
ATOM 770 N N . ALA A 1 101 ? -10.265 -0.389 19.322 1.00 61.62 101 ALA A N 1
ATOM 771 C CA . ALA A 1 101 ? -11.639 -0.312 18.807 1.00 61.62 101 ALA A CA 1
ATOM 772 C C . ALA A 1 101 ? -12.735 -0.420 19.896 1.00 61.62 101 ALA A C 1
ATOM 774 O O . ALA A 1 101 ? -13.930 -0.350 19.595 1.00 61.62 101 ALA A O 1
ATOM 775 N N . GLY A 1 102 ? -12.350 -0.559 21.170 1.00 62.91 102 GLY A N 1
ATOM 776 C CA . GLY A 1 102 ? -13.267 -0.770 22.292 1.00 62.91 102 GLY A CA 1
ATOM 777 C C . GLY A 1 102 ? -13.744 -2.222 22.442 1.00 62.91 102 GLY A C 1
ATOM 778 O O . GLY A 1 102 ? -13.355 -3.114 21.702 1.00 62.91 102 GLY A O 1
ATOM 779 N N . GLU A 1 103 ? -14.614 -2.469 23.426 1.00 56.41 103 GLU A N 1
ATOM 780 C CA . GLU A 1 103 ? -15.069 -3.803 23.885 1.00 56.41 103 GLU A CA 1
ATOM 781 C C . GLU A 1 103 ? -15.952 -4.578 22.874 1.00 56.41 103 GLU A C 1
ATOM 783 O O . GLU A 1 103 ? -16.614 -5.556 23.229 1.00 56.41 103 GLU A O 1
ATOM 788 N N . ARG A 1 104 ? -16.014 -4.142 21.611 1.00 56.16 104 ARG A N 1
ATOM 789 C CA . ARG A 1 104 ? -16.768 -4.825 20.557 1.00 56.16 104 ARG A CA 1
ATOM 790 C C . ARG A 1 104 ? -15.826 -5.773 19.836 1.00 56.16 104 ARG A C 1
ATOM 792 O O . ARG A 1 104 ? -15.029 -5.294 19.055 1.00 56.16 104 ARG A O 1
ATOM 799 N N . GLN A 1 105 ? -15.967 -7.067 20.146 1.00 58.53 105 GLN A N 1
ATOM 800 C CA . GLN A 1 105 ? -15.404 -8.264 19.495 1.00 58.53 105 GLN A CA 1
ATOM 801 C C . GLN A 1 105 ? -13.984 -8.134 18.903 1.00 58.53 105 GLN A C 1
ATOM 803 O O . GLN A 1 105 ? -13.761 -7.307 18.029 1.00 58.53 105 GLN A O 1
ATOM 808 N N . PRO A 1 106 ? -13.035 -9.016 19.266 1.00 63.66 106 PRO A N 1
ATOM 809 C CA . PRO A 1 106 ? -11.683 -8.977 18.712 1.00 63.66 106 PRO A CA 1
ATOM 810 C C . PRO A 1 106 ? -11.705 -9.235 17.196 1.00 63.66 106 PRO A C 1
ATOM 812 O O . PRO A 1 106 ? -11.671 -10.376 16.744 1.00 63.66 106 PRO A O 1
ATOM 815 N N . TYR A 1 107 ? -11.785 -8.162 16.410 1.00 66.69 107 TYR A N 1
ATOM 816 C CA . TYR A 1 107 ? -11.716 -8.183 14.958 1.00 66.69 107 TYR A CA 1
ATOM 817 C C . TYR A 1 107 ? -10.386 -7.575 14.533 1.00 66.69 107 TYR A C 1
ATOM 819 O O . TYR A 1 107 ? -10.202 -6.358 14.505 1.00 66.69 107 TYR A O 1
ATOM 827 N N . LEU A 1 108 ? -9.444 -8.450 14.197 1.00 71.56 108 LEU A N 1
ATOM 828 C CA . LEU A 1 108 ? -8.227 -8.066 13.500 1.00 71.56 108 LEU A CA 1
ATOM 829 C C . LEU A 1 108 ? -8.565 -7.945 12.014 1.00 71.56 108 LEU A C 1
ATOM 831 O O . LEU A 1 108 ? -8.461 -8.901 11.251 1.00 71.56 108 LEU A O 1
ATOM 835 N N . GLY A 1 109 ? -9.038 -6.764 11.619 1.00 69.06 109 GLY A N 1
ATOM 836 C CA . GLY A 1 109 ? -9.258 -6.444 10.212 1.00 69.06 109 GLY A CA 1
ATOM 837 C C . GLY A 1 109 ? -7.949 -6.324 9.434 1.00 69.06 109 GLY A C 1
ATOM 838 O O . GLY A 1 109 ? -6.861 -6.249 10.013 1.00 69.06 109 GLY A O 1
ATOM 839 N N . SER A 1 110 ? -8.055 -6.221 8.109 1.00 68.06 110 SER A N 1
ATOM 840 C CA . SER A 1 110 ? -6.913 -5.972 7.214 1.00 68.06 110 SER A CA 1
ATOM 841 C C . SER A 1 110 ? -6.141 -4.687 7.554 1.00 68.06 110 SER A C 1
ATOM 843 O O . SER A 1 110 ? -4.976 -4.555 7.197 1.00 68.06 110 SER A O 1
ATOM 845 N N . THR A 1 111 ? -6.756 -3.764 8.299 1.00 70.12 111 THR A N 1
ATOM 846 C CA . THR A 1 111 ? -6.158 -2.505 8.764 1.00 70.12 111 THR A CA 1
ATOM 847 C C . THR A 1 111 ? -5.493 -2.594 10.145 1.00 70.12 111 THR A C 1
ATOM 849 O O . THR A 1 111 ? -5.022 -1.582 10.652 1.00 70.12 111 THR A O 1
ATOM 852 N N . SER A 1 112 ? -5.452 -3.770 10.784 1.00 75.06 112 SER A N 1
ATOM 853 C CA . SER A 1 112 ? -4.916 -3.944 12.149 1.00 75.06 112 SER A CA 1
ATOM 854 C C . SER A 1 112 ? -3.390 -3.819 12.262 1.00 75.06 112 SER A C 1
ATOM 856 O O . SER A 1 112 ? -2.859 -3.790 13.368 1.00 75.06 112 SER A O 1
ATOM 858 N N . GLY A 1 113 ? -2.665 -3.773 11.139 1.00 79.81 113 GLY A N 1
ATOM 859 C CA . GLY A 1 113 ? -1.203 -3.654 11.113 1.00 79.81 113 GLY A CA 1
ATOM 860 C C . GLY A 1 113 ? -0.440 -4.915 11.541 1.00 79.81 113 GLY A C 1
ATOM 861 O O . GLY A 1 113 ? 0.777 -4.951 11.396 1.00 79.81 113 GLY A O 1
ATOM 862 N N . VAL A 1 114 ? -1.126 -5.968 12.004 1.00 81.94 114 VAL A N 1
ATOM 863 C CA . VAL A 1 114 ? -0.507 -7.224 12.471 1.00 81.94 114 VAL A CA 1
ATOM 864 C C . VAL A 1 114 ? 0.259 -7.929 11.351 1.00 81.94 114 VAL A C 1
ATOM 866 O O . VAL A 1 114 ? 1.407 -8.311 11.546 1.00 81.94 114 VAL A O 1
ATOM 869 N N . LEU A 1 115 ? -0.332 -8.020 10.155 1.00 78.69 115 LEU A N 1
ATOM 870 C CA . LEU A 1 115 ? 0.321 -8.618 8.982 1.00 78.69 115 LEU A CA 1
ATOM 871 C C . LEU A 1 115 ? 1.574 -7.837 8.558 1.00 78.69 115 LEU A C 1
ATOM 873 O O . LEU A 1 115 ? 2.590 -8.426 8.200 1.00 78.69 115 LEU A O 1
ATOM 877 N N . LEU A 1 116 ? 1.517 -6.503 8.634 1.00 81.69 116 LEU A N 1
ATOM 878 C CA . LEU A 1 116 ? 2.668 -5.645 8.353 1.00 81.69 116 LEU A CA 1
ATOM 879 C C . LEU A 1 116 ? 3.779 -5.870 9.387 1.00 81.69 116 LEU A C 1
ATOM 881 O O . LEU A 1 116 ? 4.944 -5.995 9.018 1.00 81.69 116 LEU A O 1
ATOM 885 N N . ALA A 1 117 ? 3.422 -5.947 10.669 1.00 83.38 117 ALA A N 1
ATOM 886 C CA . ALA A 1 117 ? 4.367 -6.219 11.745 1.00 83.38 117 ALA A CA 1
ATOM 887 C C . ALA A 1 117 ? 5.049 -7.579 11.568 1.00 83.38 117 ALA A C 1
ATOM 889 O O . ALA A 1 117 ? 6.266 -7.679 11.700 1.00 83.38 117 ALA A O 1
ATOM 890 N N . GLU A 1 118 ? 4.283 -8.612 11.219 1.00 80.75 118 GLU A N 1
ATOM 891 C CA . GLU A 1 118 ? 4.805 -9.953 10.962 1.00 80.75 118 GLU A CA 1
ATOM 892 C C . GLU A 1 118 ? 5.787 -9.964 9.787 1.00 80.75 118 GLU A C 1
ATOM 894 O O . GLU A 1 118 ? 6.870 -10.546 9.895 1.00 80.75 118 GLU A O 1
ATOM 899 N N . LEU A 1 119 ? 5.460 -9.254 8.704 1.00 79.62 119 LEU A N 1
ATOM 900 C CA . LEU A 1 119 ? 6.327 -9.120 7.537 1.00 79.62 119 LEU A CA 1
ATOM 901 C C . LEU A 1 119 ? 7.631 -8.389 7.885 1.00 79.62 119 LEU A C 1
ATOM 903 O O . LEU A 1 119 ? 8.709 -8.883 7.564 1.00 79.62 119 LEU A O 1
ATOM 907 N N . ILE A 1 120 ? 7.563 -7.267 8.608 1.00 79.06 120 ILE A N 1
ATOM 908 C CA . ILE A 1 120 ? 8.754 -6.519 9.047 1.00 79.06 120 ILE A CA 1
ATOM 909 C C . ILE A 1 120 ? 9.618 -7.379 9.976 1.00 79.06 120 ILE A C 1
ATOM 911 O O . ILE A 1 120 ? 10.824 -7.511 9.759 1.00 79.06 120 ILE A O 1
ATOM 915 N N . CYS A 1 121 ? 9.017 -8.001 10.993 1.00 76.88 121 CYS A N 1
ATOM 916 C CA . CYS A 1 121 ? 9.735 -8.858 11.932 1.00 76.88 121 CYS A CA 1
ATOM 917 C C . CYS A 1 121 ? 10.373 -10.072 11.241 1.00 76.88 121 CYS A C 1
ATOM 919 O O . CYS A 1 121 ? 11.450 -10.503 11.652 1.00 76.88 121 CYS A O 1
ATOM 921 N N . SER A 1 122 ? 9.744 -10.618 10.199 1.00 71.00 122 SER A N 1
ATOM 922 C CA . SER A 1 122 ? 10.294 -11.726 9.408 1.00 71.00 122 SER A CA 1
ATOM 923 C C . SER A 1 122 ? 11.457 -11.278 8.521 1.00 71.00 122 SER A C 1
ATOM 925 O O . SER A 1 122 ? 12.491 -11.943 8.488 1.00 71.00 122 SER A O 1
ATOM 927 N N . SER A 1 123 ? 11.351 -10.113 7.879 1.00 67.19 123 SER A N 1
ATOM 928 C CA . SER A 1 123 ? 12.427 -9.549 7.055 1.00 67.19 123 SER A CA 1
ATOM 929 C C . SER A 1 123 ? 13.671 -9.192 7.873 1.00 67.19 123 SER A C 1
ATOM 931 O O . SER A 1 123 ? 14.790 -9.468 7.445 1.00 67.19 123 SER A O 1
ATOM 933 N N . VAL A 1 124 ? 13.500 -8.661 9.091 1.00 66.81 124 VAL A N 1
ATOM 934 C CA . VAL A 1 124 ? 14.621 -8.396 10.014 1.00 66.81 124 VAL A CA 1
ATOM 935 C C . VAL A 1 124 ? 15.321 -9.695 10.434 1.00 66.81 124 VAL A C 1
ATOM 937 O O . VAL A 1 124 ? 16.542 -9.716 10.572 1.00 66.81 124 VAL A O 1
ATOM 940 N N . LYS A 1 125 ? 14.578 -10.800 10.595 1.00 60.97 125 LYS A N 1
ATOM 941 C CA . LYS A 1 125 ? 15.172 -12.121 10.864 1.00 60.97 125 LYS A CA 1
ATOM 942 C C . LYS A 1 125 ? 15.964 -12.641 9.661 1.00 60.97 125 LYS A C 1
ATOM 944 O O . LYS A 1 125 ? 17.031 -13.210 9.862 1.00 60.97 125 LYS A O 1
ATOM 949 N N . LEU A 1 126 ? 15.490 -12.416 8.432 1.00 54.88 126 LEU A N 1
ATOM 950 C CA . LEU A 1 126 ? 16.197 -12.824 7.212 1.00 54.88 126 LEU A CA 1
ATOM 951 C C . LEU A 1 126 ? 17.502 -12.042 6.996 1.00 54.88 126 LEU A C 1
ATOM 953 O O . LEU A 1 126 ? 18.516 -12.638 6.646 1.00 54.88 126 LEU A O 1
ATOM 957 N N . GLY A 1 127 ? 17.504 -10.732 7.270 1.00 50.34 127 GLY A N 1
ATOM 958 C CA . GLY A 1 127 ? 18.696 -9.883 7.149 1.00 50.34 127 GLY A CA 1
ATOM 959 C C . GLY A 1 127 ? 19.846 -10.270 8.088 1.00 50.34 127 GLY A C 1
ATOM 960 O O . GLY A 1 127 ? 20.991 -9.935 7.812 1.00 50.34 127 GLY A O 1
ATOM 961 N N . LEU A 1 128 ? 19.562 -11.014 9.163 1.00 51.69 128 LEU A N 1
ATOM 962 C CA . LEU A 1 128 ? 20.565 -11.564 10.084 1.00 51.69 128 LEU A CA 1
ATOM 963 C C . LEU A 1 128 ? 21.115 -12.935 9.648 1.00 51.69 128 LEU A C 1
ATOM 965 O O . LEU A 1 128 ? 22.101 -13.394 10.219 1.00 51.69 128 LEU A O 1
ATOM 969 N N . HIS A 1 129 ? 20.486 -13.602 8.674 1.00 44.44 129 HIS A N 1
ATOM 970 C CA . HIS A 1 129 ? 20.903 -14.925 8.194 1.00 44.44 129 HIS A CA 1
ATOM 971 C C . HIS A 1 129 ? 21.864 -14.880 6.998 1.00 44.44 129 HIS A C 1
ATOM 973 O O . HIS A 1 129 ? 22.510 -15.886 6.707 1.00 44.44 129 HIS A O 1
ATOM 979 N N . THR A 1 130 ? 21.999 -13.733 6.337 1.00 45.25 130 THR A N 1
ATOM 980 C CA . THR A 1 130 ? 23.056 -13.478 5.351 1.00 45.25 130 THR A CA 1
ATOM 981 C C . THR A 1 130 ? 24.271 -12.882 6.069 1.00 45.25 130 THR A C 1
ATOM 983 O O . THR A 1 130 ? 24.213 -11.763 6.564 1.00 45.25 130 THR A O 1
ATOM 986 N N . ASP A 1 131 ? 25.355 -13.659 6.117 1.00 44.28 131 ASP A N 1
ATOM 987 C CA . ASP A 1 131 ? 26.741 -13.235 6.377 1.00 44.28 131 ASP A CA 1
ATOM 988 C C . ASP A 1 131 ? 27.274 -13.082 7.804 1.00 44.28 131 ASP A C 1
ATOM 990 O O . ASP A 1 131 ? 28.133 -12.239 8.028 1.00 44.28 131 ASP A O 1
ATOM 994 N N . LEU A 1 132 ? 26.949 -13.977 8.741 1.00 42.44 132 LEU A N 1
ATOM 995 C CA . LE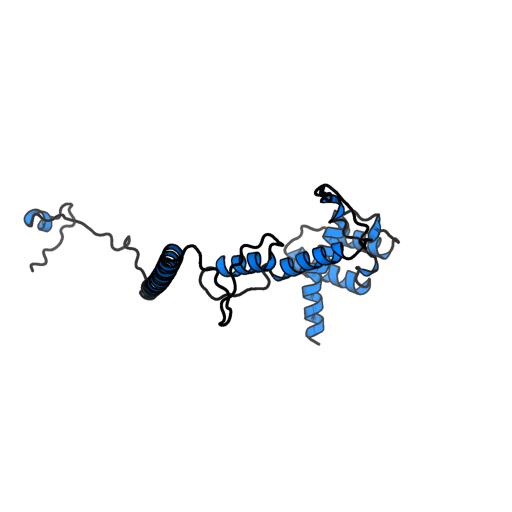U A 1 132 ? 27.886 -14.258 9.843 1.00 42.44 132 LEU A CA 1
ATOM 996 C C . LEU A 1 132 ? 27.835 -15.734 10.252 1.00 42.44 132 LEU A C 1
ATOM 998 O O . LEU A 1 132 ? 27.161 -16.102 11.211 1.00 42.44 132 LEU A O 1
ATOM 1002 N N . THR A 1 133 ? 28.598 -16.594 9.571 1.00 36.12 133 THR A N 1
ATOM 1003 C CA . THR A 1 133 ? 29.131 -17.802 10.218 1.00 36.12 133 THR A CA 1
ATOM 1004 C C . THR A 1 133 ? 30.040 -17.340 11.361 1.00 36.12 133 THR A C 1
ATOM 1006 O O . THR A 1 133 ? 31.109 -16.792 11.080 1.00 36.12 133 THR A O 1
ATOM 1009 N N . PRO A 1 134 ? 29.675 -17.515 12.643 1.00 34.66 134 PRO A N 1
ATOM 1010 C CA . PRO A 1 134 ? 30.566 -17.183 13.734 1.00 34.66 134 PRO A CA 1
ATOM 1011 C C . PRO A 1 134 ? 31.529 -18.358 13.872 1.00 34.66 134 PRO A C 1
ATOM 1013 O O . PRO A 1 134 ? 31.222 -19.364 14.518 1.00 34.66 134 PRO A O 1
ATOM 1016 N N . THR A 1 135 ? 32.697 -18.255 13.241 1.00 36.91 135 THR A N 1
ATOM 1017 C CA . THR A 1 135 ? 33.837 -19.111 13.564 1.00 36.91 135 THR A CA 1
ATOM 1018 C C . THR A 1 135 ? 34.135 -18.884 15.041 1.00 36.91 135 THR A C 1
ATOM 1020 O O . THR A 1 135 ? 34.657 -17.849 15.449 1.00 36.91 135 THR A O 1
ATOM 1023 N N . THR A 1 136 ? 33.684 -19.819 15.873 1.00 35.44 136 THR A N 1
ATOM 1024 C CA . THR A 1 136 ? 33.798 -19.721 17.323 1.00 35.44 136 THR A CA 1
ATOM 1025 C C . THR A 1 136 ? 35.229 -20.079 17.702 1.00 35.44 136 THR A C 1
ATOM 1027 O O . THR A 1 136 ? 35.539 -21.234 17.973 1.00 35.44 136 THR A O 1
ATOM 1030 N N . SER A 1 137 ? 36.115 -19.087 17.714 1.00 34.06 137 SER A N 1
ATOM 1031 C CA . SER A 1 137 ? 37.338 -19.129 18.511 1.00 34.06 137 SER A CA 1
ATOM 1032 C C . SER A 1 137 ? 37.089 -18.359 19.809 1.00 34.06 137 SER A C 1
ATOM 1034 O O . SER A 1 137 ? 37.084 -17.130 19.824 1.00 34.06 137 SER A O 1
ATOM 1036 N N . LEU A 1 138 ? 36.860 -19.087 20.905 1.00 33.66 138 LEU A N 1
ATOM 1037 C CA . LEU A 1 138 ? 37.190 -18.606 22.254 1.00 33.66 138 LEU A CA 1
ATOM 1038 C C . LEU A 1 138 ? 38.730 -18.541 22.376 1.00 33.66 138 LEU A C 1
ATOM 1040 O O . LEU A 1 138 ? 39.376 -19.346 21.702 1.00 33.66 138 LEU A O 1
ATOM 1044 N N . PRO A 1 139 ? 39.343 -17.683 23.226 1.00 39.44 139 PRO A N 1
ATOM 1045 C CA . PRO A 1 139 ? 38.814 -17.252 24.525 1.00 39.44 139 PRO A CA 1
ATOM 1046 C C . PRO A 1 139 ? 39.041 -15.771 24.917 1.00 39.44 139 PRO A C 1
ATOM 1048 O O . PRO A 1 139 ? 40.058 -15.163 24.606 1.00 39.44 139 PRO A O 1
ATOM 1051 N N . GLY A 1 140 ? 38.149 -15.261 25.772 1.00 33.81 140 GLY A N 1
ATOM 1052 C CA . GLY A 1 140 ? 38.513 -14.273 26.794 1.00 33.81 140 GLY A CA 1
ATOM 1053 C C . GLY A 1 140 ? 38.166 -12.807 26.515 1.00 33.81 140 GLY A C 1
ATOM 1054 O O . GLY A 1 140 ? 38.749 -12.164 25.656 1.00 33.81 140 GLY A O 1
ATOM 1055 N N . GLY A 1 141 ? 37.311 -12.256 27.382 1.00 38.72 141 GLY A N 1
ATOM 1056 C CA . GLY A 1 141 ? 37.442 -10.871 27.843 1.00 38.72 141 GLY A CA 1
ATOM 1057 C C . GLY A 1 141 ? 36.632 -9.799 27.112 1.00 38.72 141 GLY A C 1
ATOM 1058 O O . GLY A 1 141 ? 36.974 -9.373 26.021 1.00 38.72 141 GLY A O 1
ATOM 1059 N N . SER A 1 142 ? 35.649 -9.256 27.838 1.00 37.31 142 SER A N 1
ATOM 1060 C CA . SER A 1 142 ? 35.007 -7.951 27.623 1.00 37.31 142 SER A CA 1
ATOM 1061 C C . SER A 1 142 ? 34.125 -7.813 26.376 1.00 37.31 142 SER A C 1
ATOM 1063 O O . SER A 1 142 ? 34.557 -7.424 25.294 1.00 37.31 142 SER A O 1
ATOM 1065 N N . GLY A 1 143 ? 32.830 -8.088 26.557 1.00 33.41 143 GLY A N 1
ATOM 1066 C CA . GLY A 1 143 ? 31.806 -7.830 25.551 1.00 33.41 143 GLY A CA 1
ATOM 1067 C C . GLY A 1 143 ? 31.660 -6.336 25.267 1.00 33.41 143 GLY A C 1
ATOM 1068 O O . GLY A 1 143 ? 30.896 -5.644 25.939 1.00 33.41 143 GLY A O 1
ATOM 1069 N N . LEU A 1 144 ? 32.341 -5.852 24.226 1.00 38.72 144 LEU A N 1
ATOM 1070 C CA . LEU A 1 144 ? 31.902 -4.657 23.521 1.00 38.72 144 LEU A CA 1
ATOM 1071 C C . LEU A 1 144 ? 30.567 -4.978 22.848 1.00 38.72 144 LEU A C 1
ATOM 1073 O O . LEU A 1 144 ? 30.477 -5.775 21.916 1.00 38.72 144 LEU A O 1
ATOM 1077 N N . ARG A 1 145 ? 29.518 -4.333 23.353 1.00 42.91 145 ARG A N 1
ATOM 1078 C CA . ARG A 1 145 ? 28.221 -4.188 22.697 1.00 42.91 145 ARG A CA 1
ATOM 1079 C C . ARG A 1 145 ? 28.474 -3.516 21.342 1.00 42.91 145 ARG A C 1
ATOM 1081 O O . ARG A 1 145 ? 28.581 -2.297 21.268 1.00 42.91 145 ARG A O 1
ATOM 1088 N N . GLY A 1 146 ? 28.630 -4.310 20.286 1.00 40.91 146 GLY A N 1
ATOM 1089 C CA . GLY A 1 146 ? 28.703 -3.803 18.922 1.00 40.91 146 GLY A CA 1
ATOM 1090 C C . GLY A 1 146 ? 27.380 -3.133 18.576 1.00 40.91 146 GLY A C 1
ATOM 1091 O O . GLY A 1 146 ? 26.395 -3.805 18.283 1.00 40.91 146 GLY A O 1
ATOM 1092 N N . THR A 1 147 ? 27.326 -1.806 18.655 1.00 46.28 147 THR A N 1
ATOM 1093 C CA . THR A 1 147 ? 26.287 -1.019 17.995 1.00 46.28 147 THR A CA 1
ATOM 1094 C C . THR A 1 147 ? 26.476 -1.200 16.497 1.00 46.28 147 THR A C 1
ATOM 1096 O O . THR A 1 147 ? 27.313 -0.530 15.896 1.00 46.28 147 THR A O 1
ATOM 1099 N N . VAL A 1 148 ? 25.733 -2.133 15.899 1.00 46.66 148 VAL A N 1
ATOM 1100 C CA . VAL A 1 148 ? 25.587 -2.180 14.442 1.00 46.66 148 VAL A CA 1
ATOM 1101 C C . VAL A 1 148 ? 24.948 -0.846 14.044 1.00 46.66 148 VAL A C 1
ATOM 1103 O O . VAL A 1 148 ? 23.881 -0.517 14.574 1.00 46.66 148 VAL A O 1
ATOM 1106 N N . PRO A 1 149 ? 25.583 -0.028 13.190 1.00 43.59 149 PRO A N 1
ATOM 1107 C CA . PRO A 1 149 ? 24.972 1.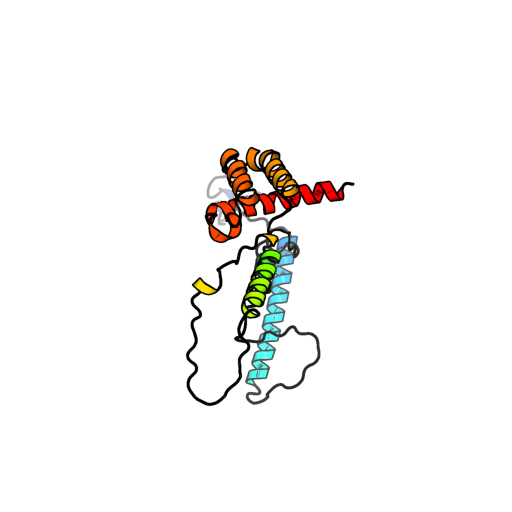206 12.730 1.00 43.59 149 PRO A CA 1
ATOM 1108 C C . PRO A 1 149 ? 23.634 0.866 12.068 1.00 43.59 149 PRO A C 1
ATOM 1110 O O . PRO A 1 149 ? 23.595 0.070 11.132 1.00 43.59 149 PRO A O 1
ATOM 1113 N N . MET A 1 150 ? 22.539 1.489 12.516 1.00 48.22 150 MET A N 1
ATOM 1114 C CA . MET A 1 150 ? 21.201 1.356 11.905 1.00 48.22 150 MET A CA 1
ATOM 1115 C C . MET A 1 150 ? 21.207 1.594 10.382 1.00 48.22 150 MET A C 1
ATOM 1117 O O . MET A 1 150 ? 20.333 1.107 9.674 1.00 48.22 150 MET A O 1
ATOM 1121 N N . ALA A 1 151 ? 22.225 2.294 9.869 1.00 47.38 151 ALA A N 1
ATOM 1122 C CA . ALA A 1 151 ? 22.450 2.522 8.447 1.00 47.38 151 ALA A CA 1
ATOM 1123 C C . ALA A 1 151 ? 22.711 1.239 7.627 1.00 47.38 151 ALA A C 1
ATOM 1125 O O . ALA A 1 151 ? 22.404 1.224 6.441 1.00 47.38 151 ALA A O 1
ATOM 1126 N N . GLN A 1 152 ? 23.243 0.165 8.225 1.00 44.28 152 GLN A N 1
ATOM 1127 C CA . GLN A 1 152 ? 23.513 -1.097 7.513 1.00 44.28 152 GLN A CA 1
ATOM 1128 C C . GLN A 1 152 ? 22.320 -2.065 7.507 1.00 44.28 152 GLN A C 1
ATOM 1130 O O . GLN A 1 152 ? 22.253 -2.939 6.651 1.00 44.28 152 GLN A O 1
ATOM 1135 N N . LEU A 1 153 ? 21.348 -1.891 8.408 1.00 46.84 153 LEU A N 1
ATOM 1136 C CA . LEU A 1 153 ? 20.187 -2.783 8.543 1.00 46.84 153 LEU A CA 1
ATOM 1137 C C . LEU A 1 153 ? 19.060 -2.515 7.527 1.00 46.84 153 LEU A C 1
ATOM 1139 O O . LEU A 1 153 ? 18.101 -3.280 7.478 1.00 46.84 153 LEU A O 1
ATOM 1143 N N . LEU A 1 154 ? 19.147 -1.442 6.731 1.00 50.72 154 LEU A N 1
ATOM 1144 C CA . LEU A 1 154 ? 18.048 -0.971 5.871 1.00 50.72 154 LEU A CA 1
ATOM 1145 C C . LEU A 1 154 ? 18.440 -0.721 4.409 1.00 50.72 154 LEU A C 1
ATOM 1147 O O . LEU A 1 154 ? 17.654 -0.137 3.660 1.00 50.72 154 LEU A O 1
ATOM 1151 N N . ALA A 1 155 ? 19.615 -1.169 3.965 1.00 55.91 155 ALA A N 1
ATOM 1152 C CA . ALA A 1 155 ? 19.889 -1.229 2.535 1.00 55.91 155 ALA A CA 1
ATOM 1153 C C . ALA A 1 155 ? 19.054 -2.373 1.939 1.00 55.91 155 ALA A C 1
ATOM 1155 O O . ALA A 1 155 ? 19.518 -3.505 1.831 1.00 55.91 155 ALA A O 1
ATOM 1156 N N . VAL A 1 156 ? 17.789 -2.093 1.607 1.00 63.78 156 VAL A N 1
ATOM 1157 C CA . VAL A 1 156 ? 16.960 -3.005 0.815 1.00 63.78 156 VAL A CA 1
ATOM 1158 C C . VAL A 1 156 ? 17.677 -3.186 -0.516 1.00 63.78 156 VAL A C 1
ATOM 1160 O O . VAL A 1 156 ? 17.688 -2.280 -1.353 1.00 63.78 156 VAL A O 1
ATOM 1163 N N . VAL A 1 157 ? 18.336 -4.332 -0.672 1.00 74.00 157 VAL A N 1
ATOM 1164 C CA . VAL A 1 157 ? 19.002 -4.705 -1.916 1.00 74.00 157 VAL A CA 1
ATOM 1165 C C . VAL A 1 157 ? 17.908 -4.912 -2.951 1.00 74.00 157 VAL A C 1
ATOM 1167 O O . VAL A 1 157 ? 17.152 -5.874 -2.865 1.00 74.00 157 VAL A O 1
ATOM 1170 N N . ARG A 1 158 ? 17.809 -3.982 -3.899 1.00 82.75 158 ARG A N 1
ATOM 1171 C CA . ARG A 1 158 ? 16.880 -4.074 -5.026 1.00 82.75 158 ARG A CA 1
ATOM 1172 C C . ARG A 1 158 ? 17.442 -5.073 -6.022 1.00 82.75 158 ARG A C 1
ATOM 1174 O O . ARG A 1 158 ? 18.597 -4.935 -6.424 1.00 82.75 158 ARG A O 1
ATOM 1181 N N . ARG A 1 159 ? 16.643 -6.045 -6.442 1.00 83.81 159 ARG A N 1
ATOM 1182 C CA . ARG A 1 159 ? 17.015 -6.980 -7.505 1.00 83.81 159 ARG A CA 1
ATOM 1183 C C . ARG A 1 159 ? 16.113 -6.765 -8.704 1.00 83.81 159 ARG A C 1
ATOM 1185 O O . ARG A 1 159 ? 14.943 -6.426 -8.557 1.00 83.81 159 ARG A O 1
ATOM 1192 N N . ALA A 1 160 ? 16.657 -6.974 -9.898 1.00 82.00 160 ALA A N 1
ATOM 1193 C CA . ALA A 1 160 ? 15.847 -6.972 -11.113 1.00 82.00 160 ALA A CA 1
ATOM 1194 C C . ALA A 1 160 ? 14.742 -8.044 -11.048 1.00 82.00 160 ALA A C 1
ATOM 1196 O O . ALA A 1 160 ? 13.637 -7.801 -11.518 1.00 82.00 160 ALA A O 1
ATOM 1197 N N . ASP A 1 161 ? 15.009 -9.167 -10.371 1.00 83.81 161 ASP A N 1
ATOM 1198 C CA . ASP A 1 161 ? 14.049 -10.256 -10.141 1.00 83.81 161 ASP A CA 1
ATOM 1199 C C . ASP A 1 161 ? 12.843 -9.855 -9.272 1.00 83.81 161 ASP A C 1
ATOM 1201 O O . ASP A 1 161 ? 11.837 -10.562 -9.258 1.00 83.81 161 ASP A O 1
ATOM 1205 N N . ASP A 1 162 ? 12.918 -8.730 -8.550 1.00 84.81 162 ASP A N 1
ATOM 1206 C CA . ASP A 1 162 ? 11.803 -8.229 -7.737 1.00 84.81 162 ASP A CA 1
ATOM 1207 C C . ASP A 1 162 ? 10.724 -7.543 -8.598 1.00 84.81 162 ASP A C 1
ATOM 1209 O O . ASP A 1 162 ? 9.620 -7.270 -8.119 1.00 84.81 162 ASP A O 1
ATOM 1213 N N . LEU A 1 163 ? 11.043 -7.213 -9.855 1.00 90.19 163 LEU A N 1
ATOM 1214 C CA . LEU A 1 163 ? 10.127 -6.526 -10.756 1.00 90.19 163 LEU A CA 1
ATOM 1215 C C . LEU A 1 163 ? 9.134 -7.509 -11.398 1.00 90.19 163 LEU A C 1
ATOM 1217 O O . LEU A 1 163 ? 9.510 -8.613 -11.796 1.00 90.19 163 LEU A O 1
ATOM 1221 N N . PRO A 1 164 ? 7.859 -7.110 -11.565 1.00 92.94 164 PRO A N 1
ATOM 1222 C CA . PRO A 1 164 ? 6.904 -7.890 -12.342 1.00 92.94 164 PRO A CA 1
ATOM 1223 C C . PRO A 1 164 ? 7.309 -7.980 -13.824 1.00 92.94 164 PRO A C 1
ATOM 1225 O O . PRO A 1 164 ? 8.209 -7.296 -14.305 1.00 92.94 164 PRO A O 1
ATOM 1228 N N . SER A 1 165 ? 6.613 -8.814 -14.602 1.00 94.19 165 SER A N 1
ATOM 1229 C CA . SER A 1 165 ? 6.801 -8.794 -16.058 1.00 94.19 165 SER A CA 1
ATOM 1230 C C . SER A 1 165 ? 6.417 -7.423 -16.630 1.00 94.19 165 SER A C 1
ATOM 1232 O O . SER A 1 165 ? 5.506 -6.766 -16.124 1.00 94.19 165 SER A O 1
ATOM 1234 N N . ARG A 1 166 ? 7.064 -6.992 -17.724 1.00 94.00 166 ARG A N 1
ATOM 1235 C CA . ARG A 1 166 ? 6.788 -5.684 -18.354 1.00 94.00 166 ARG A CA 1
ATOM 1236 C C . ARG A 1 166 ? 5.303 -5.490 -18.678 1.00 94.00 166 ARG A C 1
ATOM 1238 O O . ARG A 1 166 ? 4.769 -4.409 -18.446 1.00 94.00 166 ARG A O 1
ATOM 1245 N N . ALA A 1 167 ? 4.648 -6.535 -19.187 1.00 92.94 167 ALA A N 1
ATOM 1246 C CA . ALA A 1 167 ? 3.223 -6.508 -19.50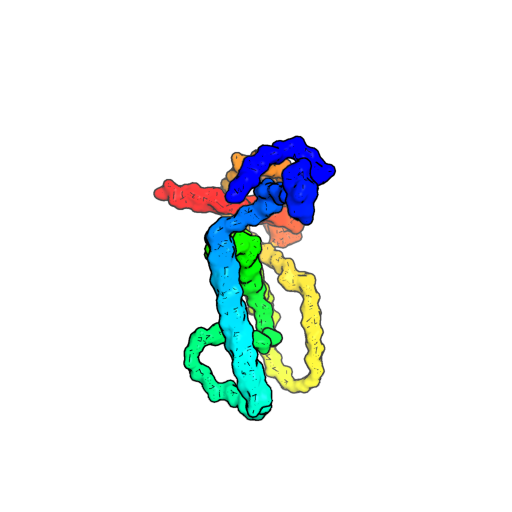9 1.00 92.94 167 ALA A CA 1
ATOM 1247 C C . ALA A 1 167 ? 2.368 -6.288 -18.251 1.00 92.94 167 ALA A C 1
ATOM 1249 O O . ALA A 1 167 ? 1.539 -5.380 -18.223 1.00 92.94 167 ALA A O 1
ATOM 1250 N N . LEU A 1 168 ? 2.640 -7.046 -17.183 1.00 93.44 168 LEU A N 1
ATOM 1251 C CA . LEU A 1 168 ? 1.941 -6.903 -15.907 1.00 93.44 168 LEU A CA 1
ATOM 1252 C C . LEU A 1 168 ? 2.184 -5.522 -15.283 1.00 93.44 168 LEU A C 1
ATOM 1254 O O . LEU A 1 168 ? 1.257 -4.889 -14.792 1.00 93.44 168 LEU A O 1
ATOM 1258 N N . ALA A 1 169 ? 3.411 -5.009 -15.342 1.00 94.62 169 ALA A N 1
ATOM 1259 C CA . ALA A 1 169 ? 3.751 -3.695 -14.805 1.00 94.62 169 ALA A CA 1
ATOM 1260 C C . ALA A 1 169 ? 2.985 -2.561 -15.507 1.00 94.62 169 ALA A C 1
ATOM 1262 O O . ALA A 1 169 ? 2.498 -1.636 -14.855 1.00 94.62 169 ALA A O 1
ATOM 1263 N N . GLN A 1 170 ? 2.854 -2.644 -16.834 1.00 94.94 170 GLN A N 1
ATOM 1264 C CA . GLN A 1 170 ? 2.061 -1.703 -17.627 1.00 94.94 170 GLN A CA 1
ATOM 1265 C C . GLN A 1 170 ? 0.577 -1.776 -17.263 1.00 94.94 170 GLN A C 1
ATOM 1267 O O . GLN A 1 170 ? -0.057 -0.736 -17.074 1.00 94.94 170 GLN A O 1
ATOM 1272 N N . GLU A 1 171 ? 0.040 -2.987 -17.108 1.00 93.62 171 GLU A N 1
ATOM 1273 C CA . GLU A 1 171 ? -1.340 -3.197 -16.680 1.00 93.62 171 GLU A CA 1
ATOM 1274 C C . GLU A 1 171 ? -1.585 -2.597 -15.289 1.00 93.62 171 GLU A C 1
ATOM 1276 O O . GLU A 1 171 ? -2.510 -1.805 -15.117 1.00 93.62 171 GLU A O 1
ATOM 1281 N N . MET A 1 172 ? -0.704 -2.866 -14.323 1.00 93.81 172 MET A N 1
ATOM 1282 C CA . MET A 1 172 ? -0.784 -2.322 -12.965 1.00 93.81 172 MET A CA 1
ATOM 1283 C C . MET A 1 172 ? -0.756 -0.788 -12.946 1.00 93.81 172 MET A C 1
ATOM 1285 O O . MET A 1 172 ? -1.577 -0.165 -12.271 1.00 93.81 172 MET A O 1
ATOM 1289 N N . VAL A 1 173 ? 0.145 -0.160 -13.712 1.00 95.19 173 VAL A N 1
ATOM 1290 C CA . VAL A 1 173 ? 0.194 1.307 -13.831 1.00 95.19 173 VAL A CA 1
ATOM 1291 C C . VAL A 1 173 ? -1.090 1.844 -14.464 1.00 95.19 173 VAL A C 1
ATOM 1293 O O . VAL A 1 173 ? -1.641 2.829 -13.976 1.00 95.19 173 VAL A O 1
ATOM 1296 N N . SER A 1 174 ? -1.609 1.189 -15.507 1.00 93.62 174 SER A N 1
ATOM 1297 C CA . SER A 1 174 ? -2.866 1.598 -16.142 1.00 93.62 174 SER A CA 1
ATOM 1298 C C . SER A 1 174 ? -4.061 1.484 -15.189 1.00 93.62 174 SER A C 1
ATOM 1300 O O . SER A 1 174 ? -4.859 2.415 -15.090 1.00 93.62 174 SER A O 1
ATOM 1302 N N . ALA A 1 175 ? -4.144 0.399 -14.414 1.00 92.00 175 ALA A N 1
ATOM 1303 C CA . ALA A 1 175 ? -5.191 0.178 -13.425 1.00 92.00 175 ALA A CA 1
ATOM 1304 C C . ALA A 1 175 ? -5.144 1.235 -12.313 1.00 92.00 175 ALA A C 1
ATOM 1306 O O . ALA A 1 175 ? -6.179 1.787 -11.939 1.00 92.00 175 ALA A O 1
ATOM 1307 N N . TYR A 1 176 ? -3.945 1.577 -11.832 1.00 93.69 176 TYR A N 1
ATOM 1308 C CA . TYR A 1 176 ? -3.759 2.653 -10.859 1.00 93.69 176 TYR A CA 1
ATOM 1309 C C . TYR A 1 176 ? -4.232 4.008 -11.404 1.00 93.69 176 TYR A C 1
ATOM 1311 O O . TYR A 1 176 ? -4.992 4.714 -10.739 1.00 93.69 176 TYR A O 1
ATOM 1319 N N . LEU A 1 177 ? -3.823 4.364 -12.627 1.00 93.88 177 LEU A N 1
ATOM 1320 C CA . LEU A 1 177 ? -4.192 5.635 -13.256 1.00 93.88 177 LEU A CA 1
ATOM 1321 C C . LEU A 1 177 ? -5.702 5.758 -13.500 1.00 93.88 177 LEU A C 1
ATOM 1323 O O . LEU A 1 177 ? -6.254 6.847 -13.357 1.00 93.88 177 LEU A O 1
ATOM 1327 N N . ASN A 1 178 ? -6.364 4.648 -13.826 1.00 91.50 178 ASN A N 1
ATOM 1328 C CA . ASN A 1 178 ? -7.793 4.606 -14.129 1.00 91.50 178 ASN A CA 1
ATOM 1329 C C . ASN A 1 178 ? -8.699 4.546 -12.890 1.00 91.50 178 ASN A C 1
ATOM 1331 O O . ASN A 1 178 ? -9.912 4.680 -13.036 1.00 91.50 178 ASN A O 1
ATOM 1335 N N . HIS A 1 179 ? -8.153 4.322 -11.693 1.00 87.62 179 HIS A N 1
ATOM 1336 C CA . HIS A 1 179 ? -8.953 4.181 -10.475 1.00 87.62 179 HIS A CA 1
ATOM 1337 C C . HIS A 1 179 ? -8.447 5.096 -9.357 1.00 87.62 179 HIS A C 1
ATOM 1339 O O . HIS A 1 179 ? -9.086 6.094 -9.024 1.00 87.62 179 HIS A O 1
ATOM 1345 N N . GLU A 1 180 ? -7.265 4.800 -8.817 1.00 89.62 180 GLU A N 1
ATOM 1346 C CA . GLU A 1 180 ? -6.712 5.494 -7.650 1.00 89.62 180 GLU A CA 1
ATOM 1347 C C . GLU A 1 180 ? -6.331 6.941 -7.968 1.00 89.62 180 GLU A C 1
ATOM 1349 O O . GLU A 1 180 ? -6.640 7.852 -7.201 1.00 89.62 180 GLU A O 1
ATOM 1354 N N . ASN A 1 181 ? -5.713 7.174 -9.128 1.00 92.06 181 ASN A N 1
ATOM 1355 C CA . ASN A 1 181 ? -5.241 8.506 -9.505 1.00 92.06 181 ASN A CA 1
ATOM 1356 C C . ASN A 1 181 ? -6.388 9.490 -9.798 1.00 92.06 181 ASN A C 1
ATOM 1358 O O . ASN A 1 181 ? -6.197 10.698 -9.705 1.00 92.06 181 ASN A O 1
ATOM 1362 N N . ILE A 1 182 ? -7.586 8.993 -10.130 1.00 92.12 182 ILE A N 1
ATOM 1363 C CA . ILE A 1 182 ? -8.775 9.840 -10.319 1.00 92.12 182 ILE A CA 1
ATOM 1364 C C . ILE A 1 182 ? -9.212 10.436 -8.976 1.00 92.12 182 ILE A C 1
ATOM 1366 O O . ILE A 1 182 ? -9.569 11.610 -8.901 1.00 92.12 182 ILE A O 1
ATOM 1370 N N . ILE A 1 183 ? -9.171 9.626 -7.916 1.00 90.69 183 ILE A N 1
ATOM 1371 C CA . ILE A 1 183 ? -9.572 10.030 -6.564 1.00 90.69 183 ILE A CA 1
ATOM 1372 C C . ILE A 1 183 ? -8.448 10.839 -5.899 1.00 90.69 183 ILE A C 1
ATOM 1374 O O . ILE A 1 183 ? -8.717 11.816 -5.199 1.00 90.69 183 ILE A O 1
ATOM 1378 N N . TYR A 1 184 ? -7.191 10.462 -6.147 1.00 90.38 184 TYR A N 1
ATOM 1379 C CA . TYR A 1 184 ? -6.014 11.055 -5.520 1.00 90.38 184 TYR A CA 1
ATOM 1380 C C . TYR A 1 184 ? -4.926 11.436 -6.550 1.00 90.38 184 TYR A C 1
ATOM 1382 O O . TYR A 1 184 ? -3.919 10.736 -6.672 1.00 90.38 184 TYR A O 1
ATOM 1390 N N . PRO A 1 185 ? -5.071 12.575 -7.259 1.00 92.69 185 PRO A N 1
ATOM 1391 C CA . PRO A 1 185 ? -4.209 12.963 -8.381 1.00 92.69 185 PRO A CA 1
ATOM 1392 C C . PRO A 1 185 ? -2.887 13.618 -7.943 1.00 92.69 185 PRO A C 1
ATOM 1394 O O . PRO A 1 185 ? -2.522 14.694 -8.415 1.00 92.69 185 PRO A O 1
ATOM 1397 N N . PHE A 1 186 ? -2.168 13.007 -7.000 1.00 91.94 186 PHE A N 1
ATOM 1398 C CA . PHE A 1 186 ? -0.889 13.537 -6.508 1.00 91.94 186 PHE A CA 1
ATOM 1399 C C . PHE A 1 186 ? 0.329 12.997 -7.273 1.00 91.94 186 PHE A C 1
ATOM 1401 O O . PHE A 1 186 ? 1.434 13.510 -7.093 1.00 91.94 186 PHE A O 1
ATOM 1408 N N . ILE A 1 187 ? 0.147 11.990 -8.136 1.00 93.94 187 ILE A N 1
ATOM 1409 C CA . ILE A 1 187 ? 1.209 11.433 -8.981 1.00 93.94 187 ILE A CA 1
ATOM 1410 C C . ILE A 1 187 ? 0.946 11.794 -10.442 1.00 93.94 187 ILE A C 1
ATOM 1412 O O . ILE A 1 187 ? -0.106 11.495 -11.004 1.00 93.94 187 ILE A O 1
ATOM 1416 N N . TYR A 1 188 ? 1.935 12.405 -11.091 1.00 94.12 188 TYR A N 1
ATOM 1417 C CA . TYR A 1 188 ? 1.829 12.763 -12.502 1.00 94.12 188 TYR A CA 1
ATOM 1418 C C . TYR A 1 188 ? 1.911 11.515 -13.400 1.00 94.12 188 TYR A C 1
ATOM 1420 O O . TYR A 1 188 ? 2.894 10.774 -13.315 1.00 94.12 188 TYR A O 1
ATOM 1428 N N . PRO A 1 189 ? 0.960 11.300 -14.331 1.00 95.06 189 PRO A N 1
ATOM 1429 C CA . PRO A 1 189 ? 0.986 10.136 -15.223 1.00 95.06 189 PRO A CA 1
ATOM 1430 C C . PRO A 1 189 ? 2.267 10.036 -16.059 1.00 95.06 189 PRO A C 1
ATOM 1432 O O . PRO A 1 189 ? 2.822 8.953 -16.216 1.00 95.06 189 PRO A O 1
ATOM 1435 N N . HIS A 1 190 ? 2.775 11.178 -16.534 1.00 95.12 190 HIS A N 1
ATOM 1436 C CA . HIS A 1 190 ? 4.008 11.247 -17.321 1.00 95.12 190 HIS A CA 1
ATOM 1437 C C . HIS A 1 190 ? 5.250 10.820 -16.522 1.00 95.12 190 HIS A C 1
ATOM 1439 O O . HIS A 1 190 ? 6.177 10.232 -17.074 1.00 95.12 190 HIS A O 1
ATOM 1445 N N . PHE A 1 191 ? 5.268 11.092 -15.212 1.00 95.19 191 PHE A N 1
ATOM 1446 C CA . PHE A 1 191 ? 6.333 10.613 -14.335 1.00 95.19 191 PHE A CA 1
ATOM 1447 C C . PHE A 1 191 ? 6.314 9.082 -14.273 1.00 95.19 191 PHE A C 1
ATOM 1449 O O . PHE A 1 191 ? 7.321 8.454 -14.581 1.00 95.19 191 PHE A O 1
ATOM 1456 N N . LEU A 1 192 ? 5.151 8.476 -14.002 1.00 95.44 192 LEU A N 1
ATOM 1457 C CA . LEU A 1 192 ? 5.016 7.016 -13.942 1.00 95.44 192 LEU A CA 1
ATOM 1458 C C . LEU A 1 192 ? 5.374 6.333 -15.262 1.00 95.44 192 LEU A C 1
ATOM 1460 O O . LEU A 1 192 ? 6.099 5.341 -15.250 1.00 95.44 192 LEU A O 1
ATOM 1464 N N . SER A 1 193 ? 4.907 6.858 -16.399 1.00 94.69 193 SER A N 1
ATOM 1465 C CA . SER A 1 193 ? 5.223 6.274 -17.705 1.00 94.69 193 SER A CA 1
ATOM 1466 C C . SER A 1 193 ? 6.719 6.314 -18.011 1.00 94.69 193 SER A C 1
ATOM 1468 O O . SER A 1 193 ? 7.261 5.340 -18.531 1.00 94.69 193 SER A O 1
ATOM 1470 N N . ASN A 1 194 ? 7.397 7.414 -17.670 1.00 96.44 194 ASN A N 1
ATOM 1471 C CA . ASN A 1 194 ? 8.824 7.571 -17.937 1.00 96.44 194 ASN A CA 1
ATOM 1472 C C . ASN A 1 194 ? 9.675 6.720 -17.002 1.00 96.44 194 ASN A C 1
ATOM 1474 O O . ASN A 1 194 ? 10.557 6.015 -17.482 1.00 96.44 194 ASN A O 1
ATOM 1478 N N . THR A 1 195 ? 9.374 6.720 -15.702 1.00 96.25 195 THR A N 1
ATOM 1479 C CA . THR A 1 195 ? 10.073 5.868 -14.735 1.00 96.25 195 THR A CA 1
ATOM 1480 C C . THR A 1 195 ? 9.890 4.393 -15.086 1.00 96.25 195 THR A C 1
ATOM 1482 O O . THR A 1 195 ? 10.862 3.645 -15.085 1.00 96.25 195 THR A O 1
ATOM 1485 N N . LEU A 1 196 ? 8.677 3.969 -15.468 1.00 96.38 196 LEU A N 1
ATOM 1486 C CA . LEU A 1 196 ? 8.429 2.597 -15.917 1.00 96.38 196 LEU A CA 1
ATOM 1487 C C . LEU A 1 196 ? 9.252 2.266 -17.169 1.00 96.38 196 LEU A C 1
ATOM 1489 O O . LEU A 1 196 ? 9.876 1.213 -17.236 1.00 96.38 196 LEU A O 1
ATOM 1493 N N . LYS A 1 197 ? 9.290 3.171 -18.152 1.00 96.06 197 LYS A N 1
ATOM 1494 C CA . LYS A 1 197 ? 10.095 2.992 -19.364 1.00 96.06 197 LYS A CA 1
ATOM 1495 C C . LYS A 1 197 ? 11.578 2.810 -19.029 1.00 96.06 197 LYS A C 1
ATOM 1497 O O . LYS A 1 197 ? 12.170 1.832 -19.466 1.00 96.06 197 LYS A O 1
ATOM 1502 N N . GLN A 1 198 ? 12.149 3.696 -18.216 1.00 95.75 198 GLN A N 1
ATOM 1503 C CA . GLN A 1 198 ? 13.557 3.634 -17.810 1.00 95.75 198 GLN A CA 1
ATOM 1504 C C . GLN A 1 198 ? 13.878 2.345 -17.048 1.00 95.75 198 GLN A C 1
ATOM 1506 O O . GLN A 1 198 ? 14.880 1.705 -17.336 1.00 95.75 198 GLN A O 1
ATOM 1511 N N . VAL A 1 199 ? 12.994 1.913 -16.143 1.00 95.12 199 VAL A N 1
ATOM 1512 C CA . VAL A 1 199 ? 13.161 0.673 -15.365 1.00 95.12 199 VAL A CA 1
ATOM 1513 C C . VAL A 1 199 ? 13.238 -0.584 -16.238 1.00 95.12 199 VAL A C 1
ATOM 1515 O O . VAL A 1 199 ? 13.986 -1.491 -15.888 1.00 95.12 199 VAL A O 1
ATOM 1518 N N . TYR A 1 200 ? 12.494 -0.652 -17.349 1.00 94.75 200 TYR A N 1
ATOM 1519 C CA . TYR A 1 200 ? 12.458 -1.840 -18.219 1.00 94.75 200 TYR A CA 1
ATOM 1520 C C . TYR A 1 200 ? 13.306 -1.732 -19.496 1.00 94.75 200 TYR A C 1
ATOM 1522 O O . TYR A 1 200 ? 13.492 -2.744 -20.168 1.00 94.75 200 TYR A O 1
ATOM 1530 N N . GLU A 1 201 ? 13.769 -0.540 -19.880 1.00 94.81 201 GLU A N 1
ATOM 1531 C CA . GLU A 1 201 ? 14.581 -0.335 -21.092 1.00 94.81 201 GLU A CA 1
ATOM 1532 C C . GLU A 1 201 ? 16.059 -0.068 -20.799 1.00 94.81 201 GLU A C 1
ATOM 1534 O O . GLU A 1 201 ? 16.903 -0.428 -21.617 1.00 94.81 201 GLU A O 1
ATOM 1539 N N . GLU A 1 202 ? 16.390 0.547 -19.661 1.00 93.62 202 GLU A N 1
ATOM 1540 C CA . GLU A 1 202 ? 17.776 0.789 -19.260 1.00 93.62 202 GLU A CA 1
ATOM 1541 C C . GLU A 1 202 ? 18.234 -0.303 -18.282 1.00 93.62 202 GLU A C 1
ATOM 1543 O O . GLU A 1 202 ? 17.695 -0.435 -17.180 1.00 93.62 202 GLU A O 1
ATOM 1548 N N . GLU A 1 203 ? 19.259 -1.071 -18.664 1.00 88.19 203 GLU A N 1
ATOM 1549 C CA . GLU A 1 203 ? 19.878 -2.061 -17.775 1.00 88.19 203 GLU A CA 1
ATOM 1550 C C . GLU A 1 203 ? 20.390 -1.399 -16.486 1.00 88.19 203 GLU A C 1
ATOM 1552 O O . GLU A 1 203 ? 20.878 -0.264 -16.486 1.00 88.19 203 GLU A O 1
ATOM 1557 N N . ASP A 1 204 ? 20.226 -2.103 -15.365 1.00 88.31 204 ASP A N 1
ATOM 1558 C CA . ASP A 1 204 ? 20.615 -1.682 -14.014 1.00 88.31 204 ASP A CA 1
ATOM 1559 C C . ASP A 1 204 ? 20.011 -0.365 -13.503 1.00 88.31 204 ASP A C 1
ATOM 1561 O O . ASP A 1 204 ? 20.328 0.058 -12.381 1.00 88.31 204 ASP A O 1
ATOM 1565 N N . TYR A 1 205 ? 19.103 0.272 -14.255 1.00 93.25 205 TYR A N 1
ATOM 1566 C CA . TYR A 1 205 ? 18.497 1.532 -13.839 1.00 93.25 205 TYR A CA 1
ATOM 1567 C C . TYR A 1 205 ? 17.758 1.365 -12.511 1.00 93.25 205 TYR A C 1
ATOM 1569 O O . TYR A 1 205 ? 18.043 2.086 -11.560 1.00 93.25 205 TYR A O 1
ATOM 1577 N N . TYR A 1 206 ? 16.895 0.354 -12.391 1.00 91.50 206 TYR A N 1
ATOM 1578 C CA . TYR A 1 206 ? 16.147 0.074 -11.159 1.00 91.50 206 TYR A CA 1
ATOM 1579 C C . TYR A 1 206 ? 17.043 -0.191 -9.937 1.00 91.50 206 TYR A C 1
ATOM 1581 O O . TYR A 1 206 ? 16.767 0.284 -8.828 1.00 91.50 206 TYR A O 1
ATOM 1589 N N . VAL A 1 207 ? 18.127 -0.941 -10.147 1.00 89.31 207 VAL A N 1
ATOM 1590 C CA . VAL A 1 207 ? 19.005 -1.426 -9.076 1.00 89.31 207 VAL A CA 1
ATOM 1591 C C . VAL A 1 207 ? 19.909 -0.311 -8.553 1.00 89.31 207 VAL A C 1
ATOM 1593 O O . VAL A 1 207 ? 20.046 -0.158 -7.340 1.00 89.31 207 VAL A O 1
ATOM 1596 N N . SER A 1 208 ? 20.506 0.479 -9.450 1.00 87.38 208 SER A N 1
ATOM 1597 C CA . SER A 1 208 ? 21.636 1.352 -9.104 1.00 87.38 208 SER A CA 1
ATOM 1598 C C . SER A 1 208 ? 21.416 2.842 -9.379 1.00 87.38 208 SER A C 1
ATOM 1600 O O . SER A 1 208 ? 21.987 3.673 -8.674 1.00 87.38 208 SER A O 1
ATOM 1602 N N . ARG A 1 209 ? 20.594 3.204 -10.373 1.00 91.44 209 ARG A N 1
ATOM 1603 C CA . ARG A 1 209 ? 20.462 4.599 -10.840 1.00 91.44 209 ARG A CA 1
ATOM 1604 C C . ARG A 1 209 ? 19.158 5.272 -10.429 1.00 91.44 209 ARG A C 1
ATOM 1606 O O . ARG A 1 209 ? 19.139 6.488 -10.263 1.00 91.44 209 ARG A O 1
ATOM 1613 N N . ALA A 1 210 ? 18.088 4.502 -10.265 1.00 92.19 210 ALA A N 1
ATOM 1614 C CA . ALA A 1 210 ? 16.778 5.003 -9.896 1.00 92.19 210 ALA A CA 1
ATOM 1615 C C . ALA A 1 210 ? 16.825 5.601 -8.488 1.00 92.19 210 ALA A C 1
ATOM 1617 O O . ALA A 1 210 ? 17.257 4.962 -7.514 1.00 92.19 210 ALA A O 1
ATOM 1618 N N . SER A 1 211 ? 16.343 6.835 -8.371 1.00 92.56 211 SER A N 1
ATOM 1619 C CA . SER A 1 211 ? 16.267 7.525 -7.093 1.00 92.56 211 SER A CA 1
ATOM 1620 C C . SER A 1 211 ? 15.384 6.744 -6.108 1.00 92.56 211 SER A C 1
ATOM 1622 O O . SER A 1 211 ? 14.434 6.058 -6.505 1.00 92.56 211 SER A O 1
ATOM 1624 N N . PRO A 1 212 ? 15.642 6.843 -4.791 1.00 90.69 212 PRO A N 1
ATOM 1625 C CA . PRO A 1 212 ? 14.782 6.224 -3.786 1.00 90.69 212 PRO A CA 1
ATOM 1626 C C . PRO A 1 212 ? 13.309 6.626 -3.907 1.00 90.69 212 PRO A C 1
ATOM 1628 O O . PRO A 1 212 ? 12.439 5.794 -3.672 1.00 90.69 212 PRO A O 1
ATOM 1631 N N . SER A 1 213 ? 13.032 7.865 -4.321 1.00 91.00 213 SER A N 1
ATOM 1632 C CA . SER A 1 213 ? 11.676 8.353 -4.574 1.00 91.00 213 SER A CA 1
ATOM 1633 C C . SER A 1 213 ? 11.011 7.674 -5.768 1.00 91.00 213 SER A C 1
ATOM 1635 O O . SER A 1 213 ? 9.855 7.283 -5.657 1.00 91.00 213 SER A O 1
ATOM 1637 N N . GLU A 1 214 ? 11.720 7.497 -6.887 1.00 94.12 214 GLU A N 1
ATOM 1638 C CA . GLU A 1 214 ? 11.179 6.821 -8.077 1.00 94.12 214 GLU A CA 1
ATOM 1639 C C . GLU A 1 214 ? 10.811 5.376 -7.761 1.00 94.12 214 GLU A C 1
ATOM 1641 O O . GLU A 1 214 ? 9.696 4.941 -8.042 1.00 94.12 214 GLU A O 1
ATOM 1646 N N . VAL A 1 215 ? 11.721 4.658 -7.101 1.00 92.25 215 VAL A N 1
ATOM 1647 C CA . VAL A 1 215 ? 11.492 3.264 -6.713 1.00 92.25 215 VAL A CA 1
ATOM 1648 C C . VAL A 1 215 ? 10.367 3.147 -5.693 1.00 92.25 215 VAL A C 1
ATOM 1650 O O . VAL A 1 215 ? 9.523 2.262 -5.815 1.00 92.25 215 VAL A O 1
ATOM 1653 N N . PHE A 1 216 ? 10.320 4.041 -4.704 1.00 92.62 216 PHE A N 1
ATOM 1654 C CA . PHE A 1 216 ? 9.237 4.057 -3.726 1.00 92.62 216 PHE A CA 1
ATOM 1655 C C . PHE A 1 216 ? 7.879 4.280 -4.394 1.00 92.62 216 PHE A C 1
ATOM 1657 O O . PHE A 1 216 ? 6.946 3.523 -4.138 1.00 92.62 216 PHE A O 1
ATOM 1664 N N . ILE A 1 217 ? 7.773 5.286 -5.264 1.00 95.00 217 ILE A N 1
ATOM 1665 C CA . ILE A 1 217 ? 6.521 5.617 -5.947 1.00 95.00 217 ILE A CA 1
ATOM 1666 C C . ILE A 1 217 ? 6.081 4.459 -6.845 1.00 95.00 217 ILE A C 1
ATOM 1668 O O . ILE A 1 217 ? 4.922 4.054 -6.791 1.00 95.00 217 ILE A O 1
ATOM 1672 N N . LEU A 1 218 ? 6.999 3.889 -7.628 1.00 94.94 218 LEU A N 1
ATOM 1673 C CA . LEU A 1 218 ? 6.678 2.788 -8.530 1.00 94.94 218 LEU A CA 1
ATOM 1674 C C . LEU A 1 218 ? 6.213 1.541 -7.760 1.00 94.94 218 LEU A C 1
ATOM 1676 O O . LEU A 1 218 ? 5.174 0.967 -8.083 1.00 94.94 218 LEU A O 1
ATOM 1680 N N . ASN A 1 219 ? 6.918 1.170 -6.688 1.00 93.06 219 ASN A N 1
ATOM 1681 C CA . ASN A 1 219 ? 6.530 0.041 -5.840 1.00 93.06 219 ASN A CA 1
ATOM 1682 C C . ASN A 1 219 ? 5.226 0.299 -5.077 1.00 93.06 219 ASN A C 1
ATOM 1684 O O . ASN A 1 219 ? 4.427 -0.619 -4.905 1.00 93.06 219 ASN A O 1
ATOM 1688 N N . MET A 1 220 ? 4.969 1.538 -4.652 1.00 93.12 220 MET A N 1
ATOM 1689 C CA . MET A 1 220 ? 3.686 1.918 -4.062 1.00 93.12 220 MET A CA 1
ATOM 1690 C C . MET A 1 220 ? 2.546 1.735 -5.069 1.00 93.12 220 MET A C 1
ATOM 1692 O O . MET A 1 220 ? 1.518 1.150 -4.717 1.00 93.12 220 MET A O 1
ATOM 1696 N N . VAL A 1 221 ? 2.733 2.156 -6.321 1.00 94.88 221 VAL A N 1
ATOM 1697 C CA . VAL A 1 221 ? 1.747 1.956 -7.392 1.00 94.88 221 VAL A CA 1
ATOM 1698 C C . VAL A 1 221 ? 1.501 0.469 -7.639 1.00 94.88 221 VAL A C 1
ATOM 1700 O O . VAL A 1 221 ? 0.344 0.052 -7.663 1.00 94.88 221 VAL A O 1
ATOM 1703 N N . PHE A 1 222 ? 2.552 -0.351 -7.734 1.00 93.81 222 PHE A N 1
ATOM 1704 C CA . PHE A 1 222 ? 2.404 -1.803 -7.868 1.00 93.81 222 PHE A CA 1
ATOM 1705 C C . PHE A 1 222 ? 1.664 -2.416 -6.679 1.00 93.81 222 PHE A C 1
ATOM 1707 O O . PHE A 1 222 ? 0.722 -3.179 -6.872 1.00 93.81 222 PHE A O 1
ATOM 1714 N N . ALA A 1 223 ? 2.011 -2.046 -5.449 1.00 90.12 223 ALA A N 1
ATOM 1715 C CA . ALA A 1 223 ? 1.325 -2.548 -4.264 1.00 90.12 223 ALA A CA 1
ATOM 1716 C C . ALA A 1 223 ? -0.178 -2.218 -4.290 1.00 90.12 223 ALA A C 1
ATOM 1718 O O . ALA A 1 223 ? -1.001 -3.098 -4.045 1.00 90.12 223 ALA A O 1
ATOM 1719 N N . ASN A 1 224 ? -0.551 -0.992 -4.663 1.00 89.31 224 ASN A N 1
ATOM 1720 C CA . ASN A 1 224 ? -1.957 -0.585 -4.744 1.00 89.31 224 ASN A CA 1
ATOM 1721 C C . ASN A 1 224 ? -2.698 -1.299 -5.882 1.00 89.31 224 ASN A C 1
ATOM 1723 O O . ASN A 1 224 ? -3.791 -1.826 -5.679 1.00 89.31 224 ASN A O 1
ATOM 1727 N N . ALA A 1 225 ? -2.090 -1.375 -7.065 1.00 89.19 225 ALA A N 1
ATOM 1728 C CA . ALA A 1 225 ? -2.692 -2.017 -8.228 1.00 89.19 225 ALA A CA 1
ATOM 1729 C C . ALA A 1 225 ? -2.775 -3.548 -8.101 1.00 89.19 225 ALA A C 1
ATOM 1731 O O . ALA A 1 225 ? -3.697 -4.154 -8.643 1.00 89.19 225 ALA A O 1
ATOM 1732 N N . SER A 1 226 ? -1.864 -4.183 -7.353 1.00 84.81 226 SER A N 1
ATOM 1733 C CA . SER A 1 226 ? -1.846 -5.641 -7.152 1.00 84.81 226 SER A CA 1
ATOM 1734 C C . SER A 1 226 ? -3.157 -6.173 -6.570 1.00 84.81 226 SER A C 1
ATOM 1736 O O . SER A 1 226 ? -3.643 -7.225 -6.983 1.00 84.81 226 SER A O 1
ATOM 1738 N N . GLY A 1 227 ? -3.783 -5.406 -5.671 1.00 74.69 227 GLY A N 1
ATOM 1739 C CA . GLY A 1 227 ? -5.070 -5.752 -5.075 1.00 74.69 227 GLY A CA 1
ATOM 1740 C C . GLY A 1 227 ? -6.249 -5.651 -6.045 1.00 74.69 227 GLY A C 1
ATOM 1741 O O . GLY A 1 227 ? -7.293 -6.247 -5.784 1.00 74.69 227 GLY A O 1
ATOM 1742 N N . HIS A 1 228 ? -6.095 -4.915 -7.147 1.00 69.75 228 HIS A N 1
ATOM 1743 C CA . HIS A 1 228 ? -7.097 -4.799 -8.206 1.00 69.75 228 HIS A CA 1
ATOM 1744 C C . HIS A 1 228 ? -6.920 -5.903 -9.246 1.00 69.75 228 HIS A C 1
ATOM 1746 O O . HIS A 1 228 ? -7.869 -6.636 -9.503 1.00 69.75 228 HIS A O 1
ATOM 1752 N N . VAL A 1 229 ? -5.703 -6.102 -9.759 1.00 68.50 229 VAL A N 1
ATOM 1753 C CA . VAL A 1 229 ? -5.411 -7.139 -10.769 1.00 68.50 229 VAL A CA 1
ATOM 1754 C C . VAL A 1 229 ? -5.721 -8.546 -10.233 1.00 68.50 229 VAL A C 1
ATOM 1756 O O . VAL A 1 229 ? -6.410 -9.320 -10.891 1.00 68.50 229 VAL A O 1
ATOM 1759 N N . ALA A 1 230 ? -5.350 -8.851 -8.983 1.00 62.03 230 ALA A N 1
ATOM 1760 C CA . ALA A 1 230 ? -5.636 -10.154 -8.371 1.00 62.03 230 ALA A CA 1
ATOM 1761 C C . ALA A 1 230 ? -7.138 -10.440 -8.152 1.00 62.03 230 ALA A C 1
ATOM 1763 O O . ALA A 1 230 ? -7.523 -11.592 -7.939 1.00 62.03 230 ALA A O 1
ATOM 1764 N N . LYS A 1 231 ? -8.000 -9.412 -8.158 1.00 57.97 231 LYS A N 1
ATOM 1765 C CA . LYS A 1 231 ? -9.458 -9.590 -8.063 1.00 57.97 231 LYS A CA 1
ATOM 1766 C C . LYS A 1 231 ? -10.080 -9.950 -9.407 1.00 57.97 231 LYS A C 1
ATOM 1768 O O . LYS A 1 231 ? -11.020 -10.737 -9.410 1.00 57.97 231 LYS A O 1
ATOM 1773 N N . TYR A 1 232 ? -9.560 -9.410 -10.510 1.00 53.81 232 TYR A N 1
ATOM 1774 C CA . TYR A 1 232 ? -10.050 -9.725 -11.854 1.00 53.81 232 TYR A CA 1
ATOM 1775 C C . TYR A 1 232 ? -9.670 -11.148 -12.280 1.00 53.81 232 TYR A C 1
ATOM 1777 O O . TYR A 1 232 ? -10.492 -11.842 -12.868 1.00 53.81 232 TYR A O 1
ATOM 1785 N N . ASP A 1 233 ? -8.490 -11.628 -11.880 1.00 51.62 233 ASP A N 1
ATOM 1786 C CA . ASP A 1 233 ? -8.016 -12.983 -12.205 1.00 51.62 233 ASP A CA 1
ATOM 1787 C C . ASP A 1 233 ? -8.772 -14.095 -11.441 1.00 51.62 233 ASP A C 1
ATOM 1789 O O . ASP A 1 233 ? -8.834 -15.241 -11.866 1.00 51.62 233 ASP A O 1
ATOM 1793 N N . ARG A 1 234 ? -9.407 -13.760 -10.307 1.00 44.44 234 ARG A N 1
ATOM 1794 C CA . ARG A 1 234 ? -10.226 -14.692 -9.501 1.00 44.44 234 ARG A CA 1
ATOM 1795 C C . ARG A 1 234 ? -11.706 -14.741 -9.898 1.00 44.44 234 ARG A C 1
ATOM 1797 O O . ARG A 1 234 ? -12.480 -15.421 -9.225 1.00 44.44 234 ARG A O 1
ATOM 1804 N N . GLN A 1 235 ? -12.116 -13.976 -10.908 1.00 41.88 235 GLN A N 1
ATOM 1805 C CA . GLN A 1 235 ? -13.500 -13.928 -11.401 1.00 41.88 235 GLN A CA 1
ATOM 1806 C C . GLN A 1 235 ? -13.695 -14.649 -12.749 1.00 41.88 235 GLN A C 1
ATOM 1808 O O . GLN A 1 235 ? -14.799 -14.612 -13.293 1.00 41.88 235 GLN A O 1
ATOM 1813 N N . LEU A 1 236 ? -12.654 -15.323 -13.249 1.00 37.91 236 LEU A N 1
ATOM 1814 C CA . LEU A 1 236 ? -12.689 -16.307 -14.339 1.00 37.91 236 LEU A CA 1
ATOM 1815 C C . LEU A 1 236 ? -12.611 -17.730 -13.767 1.00 37.91 236 LEU A C 1
ATOM 1817 O O . LEU A 1 236 ? -13.194 -18.634 -14.407 1.00 37.91 236 LEU A O 1
#

Radius of gyration: 33.06 Å; chains: 1; bounding box: 90×60×76 Å

Sequence (236 aa):
MLAGKCDKLQPCGSCDRAGVPCIYTDRTKERKYNADHVERLEKRIR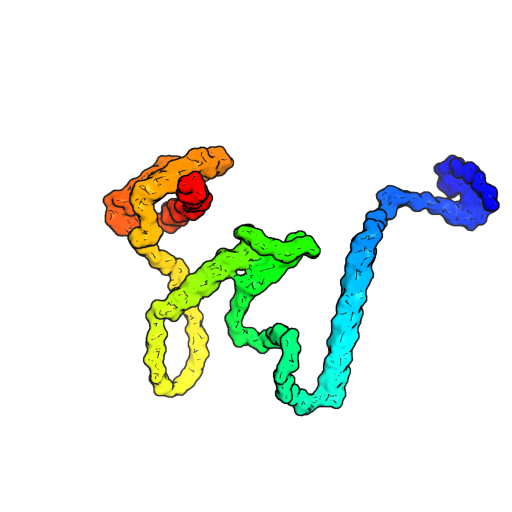QAEARNKSLADEVSRARANPDAVPSSLNGDQKPLRAHAKTQDAVGEISYLAINAAGERQPYLGSTSGVLLAELICSSVKLGLHTDLTPTTSLPGGSGLRGTVPMAQLLAVVRRADDLPSRALAQEMVSAYLNHENIIYPFIYPHFLSNTLKQVYEEEDYYVSRASPSEVFILNMVFANASGHVAKYDRQL

Foldseek 3Di:
DDPDDFPPDVQTPVCVVVVHHRDDDPPVPPPDDDPVNVVVVVVVVVVVVVVVVVVVVVVVVCVVDVPDDDDDDDDDDDDPDPDPDDPPVLVVLLVCLQPVVHPPDSDPDPPSCSVVVVVVVVLLVVLVVPDDPPPDDDDDDDDDPPPPPPVVSPPPQDDLVVDDPLVVLVVLLVQCCVPVCVVPVPDDSVLQVVLSCCSPPPPCCQRPPPDPVSNVVSVVSNVVSVVVVVVVVVVD

Secondary structure (DSSP, 8-state):
---PPP---SS-HHHHHTT-------TTTS----HHHHHHHHHHHHHHHHHHHHHHHHHHHHHH-TT-------S---------S---HHHHHHHHHHHHT-SS-----TTSSHHHHHHHHHHHHHHTTSS------------------TTTTT-----GGGSPPHHHHHHHHHHHHHTHHHH---S-HHHHHHHHHHHHHSTTIIIIIS-HHHHHHHHHHHHHHHHHHHHHGGG-

pLDDT: mean 73.65, std 19.76, range [33.38, 96.44]